Protein AF-0000000069084432 (afdb_homodimer)

Nearest PDB structures (foldseek):
  1hl2-assembly1_A  TM=8.615E-01  e=4.477E-06  Escherichia coli
  3lcf-assembly1_A  TM=8.445E-01  e=3.186E-06  Escherichia coli K-12
  3lcl-assembly1_A  TM=8.570E-01  e=5.307E-06  Escherichia coli K-12
  3lci-assembly1_A  TM=8.473E-01  e=3.777E-06  Escherichia coli K-12
  4xky-assembly1_B  TM=8.787E-01  e=7.046E-06  Bacteroides thetaiotaomicron VPI-5482

Organism: Magallana gigas (NCBI:txid29159)

Radius of gyration: 22.49 Å; Cα contacts (8 Å, |Δi|>4): 480; chains: 2; bounding box: 57×68×47 Å

InterPro domains:
  IPR002220 DapA-like [PF00701] (10-146)
  IPR002220 DapA-like [PTHR12128] (7-152)
  IPR013785 Aldolase-type TIM barrel [G3DSA:3.20.20.70] (1-151)

Foldseek 3Di:
DLVCLLVVCVVPVPQAADEAADPDLVVLLSNVVSDRHQYAYEDLLCQVVSVVSPHPYYDYLCCLWAVVLVVQLVVCVVVVNNVSNVVSSVLSVLVVVLLCVLQVVFVGSVLSSQVSNVVLPDHPDGDDPPGGHDDPVSVVVSVVSCVVSPVVPSCTPNVD/DLVCLLVVCVVPVPQAADEAADPDLVVLLSNVVSDRHQYAYEDLLQQVVSVVSPHPYYDYLCCLWAVVLVVQLVVCVVVVNNVSNVVSSVLSVLVVVLLCVLQVVFVGSVLSSQVSNVVLPDHPDGDDPPGGHDDPVSVVVSVVSCVVSPVVVSCTPNVD

pLDDT: mean 90.33, std 9.32, range [32.75, 97.19]

Solvent-accessible surface area (backbone atoms only — not comparable to full-atom values): 17302 Å² total; per-residue (Å²): 109,28,68,54,48,49,56,43,47,77,75,36,84,81,66,50,60,46,78,41,65,67,70,53,55,50,52,53,44,41,36,57,72,51,43,91,54,48,36,24,34,35,46,70,62,37,46,71,31,42,43,61,58,62,38,73,47,71,55,57,72,61,53,78,57,33,38,43,42,53,50,49,23,52,49,27,48,73,71,38,36,48,70,63,16,35,52,33,51,49,53,51,40,56,51,48,51,52,30,49,64,55,3,64,80,23,66,32,52,66,42,37,45,34,62,49,30,37,75,60,74,45,75,74,62,73,51,62,82,86,26,39,66,73,49,74,68,53,45,52,51,48,52,51,52,45,57,73,75,40,56,82,71,58,55,49,44,71,72,115,106,27,67,53,49,48,57,42,48,77,74,36,85,82,66,50,58,45,78,43,63,67,70,53,53,50,52,51,43,41,37,56,72,51,45,90,54,48,37,24,33,37,44,69,64,36,45,70,28,41,43,59,58,63,39,75,47,72,54,55,72,62,53,78,57,34,38,43,40,53,51,49,22,51,50,26,49,74,70,37,36,50,70,62,16,35,52,33,51,49,55,52,40,56,51,50,50,51,30,48,64,56,2,65,79,22,66,33,52,66,42,36,44,36,61,49,32,37,74,62,73,44,74,74,63,73,49,62,81,86,26,38,64,73,49,73,67,53,44,53,51,49,52,52,54,44,56,73,74,41,54,84,71,57,57,48,42,70,73,114

Secondary structure (DSSP, 8-state):
-HHHHHHHHHH-TT--EEEE--S-HHHHHHHHHT-S-EEEE--GGGHHHHHHTT--EE--SGGGT-HHHHHHHHHHHHTT-HHHHHHHHHHHHHHHHHHHHHHHHHTSHHHHHHHHHHHTT----PPPTTS-PPPHHHHHHHHHHHHHHTGGGS------/-HHHHHHHHHH-TT--EEEE--S-HHHHHHHHHT-S-EEEE--GGGHHHHHHTT--EE--SGGGT-HHHHHHHHHHHHTT-HHHHHHHHHHHHHHHHHHHHHHGGGTSHHHHHHHHHHHTT----PPPTTS-PPPHHHHHHHHHHHHHHTGGGS------

Sequence (320 aa):
MEDFLITAKKKIPNLIGLKFASKDLGDLIGCLFAGKFNILCGCDEQLMGNLVMGAHGAVGTLYNFMPQVFHRLLQHLSDGEMEKAREEQIRAQKVLRLMVKHGHSLGGNVAAVKPMMALVGLDLGPPRHPMRPMTVDELIDFHRDIDLVGFKNWDPANLLMEDFLITAKKKIPNLIGLKFASKDLGDLIGCLFAGKFNILCGCDEQLMGNLVMGAHGAVGTLYNFMPQVFHRLLQHLSDGEMEKAREEQIRAQKVLRLMVKHGHSLGGNVAAVKPMMALVGLDLGPPRHPMRPMTVDELIDFHRDIDLVGFKNWDPANLL

Structure (mmCIF, N/CA/C/O backbone):
data_AF-0000000069084432-model_v1
#
loop_
_entity.id
_entity.type
_entity.pdbx_description
1 polymer 'N-acetylneuraminate lyase'
#
loop_
_atom_site.group_PDB
_atom_site.id
_atom_site.type_symbol
_atom_site.label_atom_id
_atom_site.label_alt_id
_atom_site.label_comp_id
_atom_site.label_asym_id
_atom_site.label_entity_id
_atom_site.label_seq_id
_atom_site.pdbx_PDB_ins_code
_atom_site.Cartn_x
_atom_site.Cartn_y
_atom_site.Cartn_z
_atom_site.occupancy
_atom_site.B_iso_or_equiv
_atom_site.auth_seq_id
_atom_site.auth_comp_id
_atom_site.auth_asym_id
_atom_site.auth_atom_id
_atom_site.pdbx_PDB_model_num
ATOM 1 N N . MET A 1 1 ? 9.125 0.897 -12.406 1 81.56 1 MET A N 1
ATOM 2 C CA . MET A 1 1 ? 10.398 1.197 -11.758 1 81.56 1 MET A CA 1
ATOM 3 C C . MET A 1 1 ? 1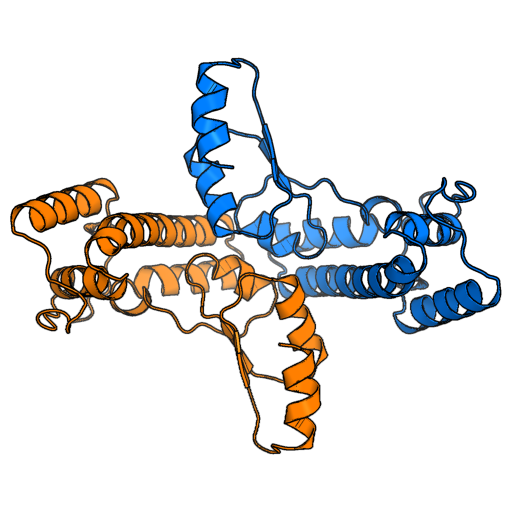1.32 -0.014 -11.789 1 81.56 1 MET A C 1
ATOM 5 O O . MET A 1 1 ? 12.531 0.128 -11.969 1 81.56 1 MET A O 1
ATOM 9 N N . GLU A 1 2 ? 10.719 -1.156 -11.852 1 83.69 2 GLU A N 1
ATOM 10 C CA . GLU A 1 2 ? 11.5 -2.383 -11.922 1 83.69 2 GLU A CA 1
ATOM 11 C C . GLU A 1 2 ? 12.305 -2.455 -13.219 1 83.69 2 GLU A C 1
ATOM 13 O O . GLU A 1 2 ? 13.516 -2.689 -13.195 1 83.69 2 GLU A O 1
ATOM 18 N N . ASP A 1 3 ? 11.602 -2.193 -14.281 1 84.5 3 ASP A N 1
ATOM 19 C CA . ASP A 1 3 ? 12.25 -2.258 -15.594 1 84.5 3 ASP A CA 1
ATOM 20 C C . ASP A 1 3 ? 13.414 -1.272 -15.68 1 84.5 3 ASP A C 1
ATOM 22 O O . ASP A 1 3 ? 14.461 -1.585 -16.25 1 84.5 3 ASP A O 1
ATOM 26 N N . PHE A 1 4 ? 13.227 -0.108 -15.141 1 85.56 4 PHE A N 1
ATOM 27 C CA . PHE A 1 4 ? 14.281 0.901 -15.117 1 85.56 4 PHE A CA 1
ATOM 28 C C . PHE A 1 4 ? 15.5 0.402 -14.352 1 85.56 4 PHE A C 1
ATOM 30 O O . PHE A 1 4 ? 16.625 0.503 -14.836 1 85.56 4 PHE A O 1
ATOM 37 N N . LEU A 1 5 ? 15.25 -0.198 -13.188 1 85.62 5 LEU A N 1
ATOM 38 C CA . LEU A 1 5 ? 16.344 -0.663 -12.352 1 85.62 5 LEU A CA 1
ATOM 39 C C . LEU A 1 5 ? 17.156 -1.752 -13.055 1 85.62 5 LEU A C 1
ATOM 41 O O . LEU A 1 5 ? 18.391 -1.718 -13.055 1 85.62 5 LEU A O 1
ATOM 45 N N . ILE A 1 6 ? 16.5 -2.592 -13.742 1 85.44 6 ILE A N 1
ATOM 46 C CA . ILE A 1 6 ? 17.141 -3.711 -14.422 1 85.44 6 ILE A CA 1
ATOM 47 C C . ILE A 1 6 ? 17.984 -3.193 -15.578 1 85.44 6 ILE A C 1
ATOM 49 O O . ILE A 1 6 ? 19.141 -3.59 -15.734 1 85.44 6 ILE A O 1
ATOM 53 N N . THR A 1 7 ? 17.422 -2.26 -16.281 1 88.75 7 THR A N 1
ATOM 54 C CA . THR A 1 7 ? 18.109 -1.741 -17.469 1 88.75 7 THR A CA 1
ATOM 55 C C . THR A 1 7 ? 19.234 -0.786 -17.062 1 88.75 7 THR A C 1
ATOM 57 O O . THR A 1 7 ? 20.344 -0.86 -17.594 1 88.75 7 THR A O 1
ATOM 60 N N . ALA A 1 8 ? 18.953 0.062 -16.109 1 87.75 8 ALA A N 1
ATOM 61 C CA . ALA A 1 8 ? 19.906 1.101 -15.695 1 87.75 8 ALA A CA 1
ATOM 62 C C . ALA A 1 8 ? 21.109 0.495 -15 1 87.75 8 ALA A C 1
ATOM 64 O O . ALA A 1 8 ? 22.234 0.997 -15.141 1 87.75 8 ALA A O 1
ATOM 65 N N . LYS A 1 9 ? 20.875 -0.574 -14.305 1 86.5 9 LYS A N 1
ATOM 66 C CA . LYS A 1 9 ? 21.984 -1.207 -13.57 1 86.5 9 LYS A CA 1
ATOM 67 C C . LYS A 1 9 ? 23.062 -1.686 -14.531 1 86.5 9 LYS A C 1
ATOM 69 O O . LYS A 1 9 ? 24.25 -1.689 -14.18 1 86.5 9 LYS A O 1
ATOM 74 N N . LYS A 1 10 ? 22.672 -2.08 -15.664 1 89.25 10 LYS A N 1
ATOM 75 C CA . LYS A 1 10 ? 23.625 -2.562 -16.672 1 89.25 10 LYS A CA 1
ATOM 76 C C . LYS A 1 10 ? 24.469 -1.417 -17.219 1 89.25 10 LYS A C 1
ATOM 78 O O . LYS A 1 10 ? 25.578 -1.631 -17.688 1 89.25 10 LYS A O 1
ATOM 83 N N . LYS A 1 11 ? 24.016 -0.222 -17.109 1 91.38 11 LYS A N 1
ATOM 84 C CA . LYS A 1 11 ? 24.641 0.93 -17.75 1 91.38 11 LYS A CA 1
ATOM 85 C C . LYS A 1 11 ? 25.25 1.866 -16.703 1 91.38 11 LYS A C 1
ATOM 87 O O . LYS A 1 11 ? 26.141 2.662 -17.016 1 91.38 11 LYS A O 1
ATOM 92 N N . ILE A 1 12 ? 24.75 1.884 -15.461 1 92.25 12 ILE A N 1
ATOM 93 C CA . ILE A 1 12 ? 25.203 2.77 -14.398 1 92.25 12 ILE A CA 1
ATOM 94 C C . ILE A 1 12 ? 25.75 1.941 -13.242 1 92.25 12 ILE A C 1
ATOM 96 O O . ILE A 1 12 ? 25.031 1.587 -12.312 1 92.25 12 ILE A O 1
ATOM 100 N N . PRO A 1 13 ? 26.969 1.706 -13.227 1 88.12 13 PRO A N 1
ATOM 101 C CA . PRO A 1 13 ? 27.562 0.773 -12.266 1 88.12 13 PRO A CA 1
ATOM 102 C C . PRO A 1 13 ? 27.391 1.226 -10.82 1 88.12 13 PRO A C 1
ATOM 104 O O . PRO A 1 13 ? 27.391 0.396 -9.906 1 88.12 13 PRO A O 1
ATOM 107 N N . ASN A 1 14 ? 27.188 2.52 -10.633 1 90.12 14 ASN A N 1
ATOM 108 C CA . ASN A 1 14 ? 27.094 2.996 -9.258 1 90.12 14 ASN A CA 1
ATOM 109 C C . ASN A 1 14 ? 25.656 3.264 -8.836 1 90.12 14 ASN A C 1
ATOM 111 O O . ASN A 1 14 ? 25.406 3.932 -7.836 1 90.12 14 ASN A O 1
ATOM 115 N N . LEU A 1 15 ? 24.781 2.771 -9.609 1 89.81 15 LEU A N 1
ATOM 116 C CA . LEU A 1 15 ? 23.375 2.867 -9.227 1 89.81 15 LEU A CA 1
ATOM 117 C C . LEU A 1 15 ? 23.094 2.002 -8.008 1 89.81 15 LEU A C 1
ATOM 119 O O . LEU A 1 15 ? 23.266 0.781 -8.047 1 89.81 15 LEU A O 1
ATOM 123 N N . ILE A 1 16 ? 22.625 2.578 -6.898 1 90.5 16 ILE A N 1
ATOM 124 C CA . ILE A 1 16 ? 22.531 1.805 -5.664 1 90.5 16 ILE A CA 1
ATOM 125 C C . ILE A 1 16 ? 21.109 1.86 -5.125 1 90.5 16 ILE A C 1
ATOM 127 O O . ILE A 1 16 ? 20.766 1.153 -4.176 1 90.5 16 ILE A O 1
ATOM 131 N N . GLY A 1 17 ? 20.281 2.846 -5.758 1 90.75 17 GLY A N 1
ATOM 132 C CA . GLY A 1 17 ? 18.938 2.924 -5.191 1 90.75 17 GLY A CA 1
ATOM 133 C C . GLY A 1 17 ? 18.031 3.877 -5.941 1 90.75 17 GLY A C 1
ATOM 134 O O . GLY A 1 17 ? 18.391 4.379 -7.008 1 90.75 17 GLY A O 1
ATOM 135 N N . LEU A 1 18 ? 16.812 3.93 -5.453 1 88.31 18 LEU A N 1
ATOM 136 C CA . LEU A 1 18 ? 15.844 4.82 -6.074 1 88.31 18 LEU A CA 1
ATOM 137 C C . LEU A 1 18 ? 14.859 5.355 -5.039 1 88.31 18 LEU A C 1
ATOM 139 O O . LEU A 1 18 ? 14.664 4.742 -3.984 1 88.31 18 LEU A O 1
ATOM 143 N N . LYS A 1 19 ? 14.438 6.523 -5.371 1 89.12 19 LYS A N 1
ATOM 144 C CA . LYS A 1 19 ? 13.25 7.031 -4.688 1 89.12 19 LYS A CA 1
ATOM 145 C C . LYS A 1 19 ? 11.977 6.516 -5.34 1 89.12 19 LYS A C 1
ATOM 147 O O . LYS A 1 19 ? 11.703 6.805 -6.508 1 89.12 19 LYS A O 1
ATOM 152 N N . PHE A 1 20 ? 11.312 5.742 -4.547 1 91 20 PHE A N 1
ATOM 153 C CA . PHE A 1 20 ? 10.062 5.156 -5.023 1 91 20 PHE A CA 1
ATOM 154 C C . PHE A 1 20 ? 8.875 6.008 -4.602 1 91 20 PHE A C 1
ATOM 156 O O . PHE A 1 20 ? 8.398 5.895 -3.469 1 91 20 PHE A O 1
ATOM 163 N N . ALA A 1 21 ? 8.312 6.758 -5.465 1 86.94 21 ALA A N 1
ATOM 164 C CA . ALA A 1 21 ? 7.277 7.719 -5.102 1 86.94 21 ALA A CA 1
ATOM 165 C C . ALA A 1 21 ? 5.91 7.273 -5.613 1 86.94 21 ALA A C 1
ATOM 167 O O . ALA A 1 21 ? 4.949 8.047 -5.598 1 86.94 21 ALA A O 1
ATOM 168 N N . SER A 1 22 ? 5.887 6.051 -6.109 1 89.31 22 SER A N 1
ATOM 169 C CA . SER A 1 22 ? 4.613 5.492 -6.551 1 89.31 22 SER A CA 1
ATOM 170 C C . SER A 1 22 ? 3.854 4.859 -5.391 1 89.31 22 SER A C 1
ATOM 172 O O . SER A 1 22 ? 4.453 4.469 -4.391 1 89.31 22 SER A O 1
ATOM 174 N N . LYS A 1 23 ? 2.582 4.73 -5.582 1 91.19 23 LYS A N 1
ATOM 175 C CA . LYS A 1 23 ? 1.743 4.086 -4.578 1 91.19 23 LYS A CA 1
ATOM 176 C C . LYS A 1 23 ? 1.561 2.602 -4.883 1 91.19 23 LYS A C 1
ATOM 178 O O . LYS A 1 23 ? 0.899 1.884 -4.129 1 91.19 23 LYS A O 1
ATOM 183 N N . ASP A 1 24 ? 2.121 2.186 -5.918 1 92.38 24 ASP A N 1
ATOM 184 C CA . ASP A 1 24 ? 1.957 0.806 -6.367 1 92.38 24 ASP A CA 1
ATOM 185 C C . ASP A 1 24 ? 2.891 -0.134 -5.609 1 92.38 24 ASP A C 1
ATOM 187 O O . ASP A 1 24 ? 4.055 -0.295 -5.98 1 92.38 24 ASP A O 1
ATOM 191 N N . LEU A 1 25 ? 2.354 -0.876 -4.66 1 94.75 25 LEU A N 1
ATOM 192 C CA . LEU A 1 25 ? 3.168 -1.738 -3.811 1 94.75 25 LEU A CA 1
ATOM 193 C C . LEU A 1 25 ? 3.613 -2.984 -4.566 1 94.75 25 LEU A C 1
ATOM 195 O O . LEU A 1 25 ? 4.633 -3.588 -4.23 1 94.75 25 LEU A O 1
ATOM 199 N N . GLY A 1 26 ? 2.818 -3.398 -5.531 1 91.88 26 GLY A N 1
ATOM 200 C CA . GLY A 1 26 ? 3.293 -4.469 -6.395 1 91.88 26 GLY A CA 1
ATOM 201 C C . GLY A 1 26 ? 4.578 -4.121 -7.121 1 91.88 26 GLY A C 1
ATOM 202 O O . GLY A 1 26 ? 5.48 -4.957 -7.227 1 91.88 26 GLY A O 1
ATOM 203 N N . ASP A 1 27 ? 4.598 -2.961 -7.605 1 91.5 27 ASP A N 1
ATOM 204 C CA . ASP A 1 27 ? 5.805 -2.477 -8.273 1 91.5 27 ASP A CA 1
ATOM 205 C C . ASP A 1 27 ? 6.965 -2.35 -7.285 1 91.5 27 ASP A C 1
ATOM 207 O O . ASP A 1 27 ? 8.117 -2.568 -7.648 1 91.5 27 ASP A O 1
ATOM 211 N N . LEU A 1 28 ? 6.68 -1.985 -6.082 1 93.12 28 LEU A N 1
ATOM 212 C CA . LEU A 1 28 ? 7.715 -1.901 -5.055 1 93.12 28 LEU A CA 1
ATOM 213 C C . LEU A 1 28 ? 8.383 -3.256 -4.848 1 93.12 28 LEU A C 1
ATOM 215 O O . LEU A 1 28 ? 9.609 -3.352 -4.836 1 93.12 28 LEU A O 1
ATOM 219 N N . ILE A 1 29 ? 7.594 -4.273 -4.695 1 91.75 29 ILE A N 1
ATOM 220 C CA . ILE A 1 29 ? 8.133 -5.617 -4.523 1 91.75 29 ILE A CA 1
ATOM 221 C C . ILE A 1 29 ? 8.914 -6.023 -5.77 1 91.75 29 ILE A C 1
ATOM 223 O O . ILE A 1 29 ? 9.938 -6.703 -5.672 1 91.75 29 ILE A O 1
ATOM 227 N N . GLY A 1 30 ? 8.367 -5.598 -6.926 1 90 30 GLY A N 1
ATOM 228 C CA . GLY A 1 30 ? 9.102 -5.844 -8.164 1 90 30 GLY A CA 1
ATOM 229 C C . GLY A 1 30 ? 10.508 -5.27 -8.148 1 90 30 GLY A C 1
ATOM 230 O O . GLY A 1 30 ? 11.43 -5.879 -8.688 1 90 30 GLY A O 1
ATOM 231 N N . CYS A 1 31 ? 10.641 -4.164 -7.543 1 90.62 31 CYS A N 1
ATOM 232 C CA . CYS A 1 31 ? 11.953 -3.535 -7.441 1 90.62 31 CYS A CA 1
ATOM 233 C C . CYS A 1 31 ? 12.906 -4.391 -6.613 1 90.62 31 CYS A C 1
ATOM 235 O O . CYS A 1 31 ? 14.117 -4.391 -6.852 1 90.62 31 CYS A O 1
ATOM 237 N N . LEU A 1 32 ? 12.367 -5.094 -5.691 1 87 32 LEU A N 1
ATOM 238 C CA . LEU A 1 32 ? 13.188 -5.98 -4.867 1 87 32 LEU A CA 1
ATOM 239 C C . LEU A 1 32 ? 13.734 -7.137 -5.695 1 87 32 LEU A C 1
ATOM 241 O O . LEU A 1 32 ? 14.797 -7.68 -5.383 1 87 32 LEU A O 1
ATOM 245 N N . PHE A 1 33 ? 13.008 -7.461 -6.711 1 84.06 33 PHE A N 1
ATOM 246 C CA . PHE A 1 33 ? 13.43 -8.547 -7.59 1 84.06 33 PHE A CA 1
ATOM 247 C C . PHE A 1 33 ? 14.531 -8.094 -8.531 1 84.06 33 PHE A C 1
ATOM 249 O O . PHE A 1 33 ? 15.266 -8.914 -9.086 1 84.06 33 PHE A O 1
ATOM 256 N N . ALA A 1 34 ? 14.617 -6.844 -8.758 1 85.44 34 ALA A N 1
ATOM 257 C CA . ALA A 1 34 ? 15.539 -6.289 -9.742 1 85.44 34 ALA A CA 1
ATOM 258 C C . ALA A 1 34 ? 16.984 -6.348 -9.234 1 85.44 34 ALA A C 1
ATOM 260 O O . ALA A 1 34 ? 17.922 -6.234 -10.016 1 85.44 34 ALA A O 1
ATOM 261 N N . GLY A 1 35 ? 17.125 -6.484 -7.945 1 82.62 35 GLY A N 1
ATOM 262 C CA . GLY A 1 35 ? 18.453 -6.559 -7.367 1 82.62 35 GLY A CA 1
ATOM 263 C C . GLY A 1 35 ? 18.547 -5.926 -5.992 1 82.62 35 GLY A C 1
ATOM 264 O O . GLY A 1 35 ? 17.531 -5.742 -5.32 1 82.62 35 GLY A O 1
ATOM 265 N N . LYS A 1 36 ? 19.828 -5.711 -5.609 1 86.56 36 LYS A N 1
ATOM 266 C CA . LYS A 1 36 ? 20.062 -5.09 -4.309 1 86.56 36 LYS A CA 1
ATOM 267 C C . LYS A 1 36 ? 20.094 -3.566 -4.426 1 86.56 36 LYS A C 1
ATOM 269 O O . LYS A 1 36 ? 21.141 -2.979 -4.695 1 86.56 36 LYS A O 1
ATOM 274 N N . PHE A 1 37 ? 18.969 -3 -4.398 1 92.12 37 PHE A N 1
ATOM 275 C CA . PHE A 1 37 ? 18.828 -1.55 -4.461 1 92.12 37 PHE A CA 1
ATOM 276 C C . PHE A 1 37 ? 18.281 -1.001 -3.148 1 92.12 37 PHE A C 1
ATOM 278 O O . PHE A 1 37 ? 17.5 -1.672 -2.467 1 92.12 37 PHE A O 1
ATOM 285 N N . ASN A 1 38 ? 18.766 0.146 -2.807 1 93.69 38 ASN A N 1
ATOM 286 C CA . ASN A 1 38 ? 18.156 0.887 -1.703 1 93.69 38 ASN A CA 1
ATOM 287 C C . ASN A 1 38 ? 16.875 1.594 -2.135 1 93.69 38 ASN A C 1
ATOM 289 O O . ASN A 1 38 ? 16.922 2.561 -2.896 1 93.69 38 ASN A O 1
ATOM 293 N N . ILE A 1 39 ? 15.812 1.123 -1.639 1 94.12 39 ILE A N 1
ATOM 294 C CA . ILE A 1 39 ? 14.516 1.655 -2.049 1 94.12 39 ILE A CA 1
ATOM 295 C C . ILE A 1 39 ? 13.977 2.582 -0.962 1 94.12 39 ILE A C 1
ATOM 297 O O . ILE A 1 39 ? 13.609 2.127 0.124 1 94.12 39 ILE A O 1
ATOM 301 N N . LEU A 1 40 ? 13.914 3.828 -1.248 1 95 40 LEU A N 1
ATOM 302 C CA . LEU A 1 40 ? 13.344 4.832 -0.356 1 95 40 LEU A CA 1
ATOM 303 C C . LEU A 1 40 ? 11.977 5.289 -0.854 1 95 40 LEU A C 1
ATOM 305 O O . LEU A 1 40 ? 11.852 5.773 -1.98 1 95 40 LEU A O 1
ATOM 309 N N . CYS A 1 41 ? 11.031 5.133 -0.017 1 94.25 41 CYS A N 1
ATOM 310 C CA . CYS A 1 41 ? 9.68 5.484 -0.437 1 94.25 41 CYS A CA 1
ATOM 311 C C . CYS A 1 41 ? 9.406 6.965 -0.206 1 94.25 41 CYS A C 1
ATOM 313 O O . CYS A 1 41 ? 9.867 7.543 0.779 1 94.25 41 CYS A O 1
ATOM 315 N N . GLY A 1 42 ? 8.562 7.535 -1.104 1 93.06 42 GLY A N 1
ATOM 316 C CA . GLY A 1 42 ? 8.312 8.969 -1.036 1 93.06 42 GLY A CA 1
ATOM 317 C C . GLY A 1 42 ? 6.891 9.312 -0.649 1 93.06 42 GLY A C 1
ATOM 318 O O . GLY A 1 42 ? 6.566 10.477 -0.421 1 93.06 42 GLY A O 1
ATOM 319 N N . CYS A 1 43 ? 6.051 8.391 -0.506 1 92.62 43 CYS A N 1
ATOM 320 C CA . CYS A 1 43 ? 4.648 8.641 -0.183 1 92.62 43 CYS A CA 1
ATOM 321 C C . CYS A 1 43 ? 4.406 8.516 1.316 1 92.62 43 CYS A C 1
ATOM 323 O O . CYS A 1 43 ? 4.234 7.406 1.831 1 92.62 43 CYS A O 1
ATOM 325 N N . ASP A 1 44 ? 4.246 9.656 1.936 1 93.44 44 ASP A N 1
ATOM 326 C CA . ASP A 1 44 ? 4.055 9.672 3.383 1 93.44 44 ASP A CA 1
ATOM 327 C C . ASP A 1 44 ? 2.758 8.961 3.771 1 93.44 44 ASP A C 1
ATOM 329 O O . ASP A 1 44 ? 2.662 8.383 4.855 1 93.44 44 ASP A O 1
ATOM 333 N N . GLU A 1 45 ? 1.842 9.008 2.854 1 93.06 45 GLU A N 1
ATOM 334 C CA . GLU A 1 45 ? 0.495 8.531 3.148 1 93.06 45 GLU A CA 1
ATOM 335 C C . GLU A 1 45 ? 0.471 7.012 3.297 1 93.06 45 GLU A C 1
ATOM 337 O O . GLU A 1 45 ? -0.512 6.445 3.779 1 93.06 45 GLU A O 1
ATOM 342 N N . GLN A 1 46 ? 1.564 6.371 2.936 1 95.94 46 GLN A N 1
ATOM 343 C CA . GLN A 1 46 ? 1.566 4.914 3.023 1 95.94 46 GLN A CA 1
ATOM 344 C C . GLN A 1 46 ? 2.926 4.395 3.482 1 95.94 46 GLN A C 1
ATOM 346 O O . GLN A 1 46 ? 3.377 3.34 3.033 1 95.94 46 GLN A O 1
ATOM 351 N N . LEU A 1 47 ? 3.555 5.113 4.328 1 96.62 47 LEU A N 1
ATOM 352 C CA . LEU A 1 47 ? 4.875 4.727 4.816 1 96.62 47 LEU A CA 1
ATOM 353 C C . LEU A 1 47 ? 4.844 3.324 5.418 1 96.62 47 LEU A C 1
ATOM 355 O O . LEU A 1 47 ? 5.688 2.486 5.094 1 96.62 47 LEU A O 1
ATOM 359 N N . MET A 1 48 ? 3.895 3.094 6.293 1 96.12 48 MET A N 1
ATOM 360 C CA . MET A 1 48 ? 3.789 1.804 6.969 1 96.12 48 MET A CA 1
ATOM 361 C C . MET A 1 48 ? 3.678 0.667 5.957 1 96.12 48 MET A C 1
ATOM 363 O O . MET A 1 48 ? 4.387 -0.335 6.062 1 96.12 48 MET A O 1
ATOM 367 N N . GLY A 1 49 ? 2.795 0.823 4.98 1 96.5 49 GLY A N 1
ATOM 368 C CA . GLY A 1 49 ? 2.637 -0.165 3.926 1 96.5 49 GLY A CA 1
ATOM 369 C C . GLY A 1 49 ? 3.904 -0.388 3.121 1 96.5 49 GLY A C 1
ATOM 370 O O . GLY A 1 49 ? 4.27 -1.529 2.834 1 96.5 49 GLY A O 1
ATOM 371 N N . ASN A 1 50 ? 4.574 0.671 2.785 1 96.56 50 ASN A N 1
ATOM 372 C CA . ASN A 1 50 ? 5.824 0.579 2.033 1 96.56 50 ASN A CA 1
ATOM 373 C C . ASN A 1 50 ? 6.879 -0.213 2.797 1 96.56 50 ASN A C 1
ATOM 375 O O . ASN A 1 50 ? 7.566 -1.057 2.219 1 96.56 50 ASN A O 1
ATOM 379 N N . LEU A 1 51 ? 6.992 0.058 4.02 1 96 51 LEU A N 1
ATOM 380 C CA . LEU A 1 51 ? 8.047 -0.547 4.824 1 96 51 LEU A CA 1
ATOM 381 C C . LEU A 1 51 ? 7.82 -2.047 4.98 1 96 51 LEU A C 1
ATOM 383 O O . LEU A 1 51 ? 8.75 -2.842 4.812 1 96 51 LEU A O 1
ATOM 387 N N . VAL A 1 52 ? 6.594 -2.436 5.262 1 95.88 52 VAL A N 1
ATOM 388 C CA . VAL A 1 52 ? 6.344 -3.857 5.477 1 95.88 52 VAL A CA 1
ATOM 389 C C . VAL A 1 52 ? 6.512 -4.617 4.16 1 95.88 52 VAL A C 1
ATOM 391 O O . VAL A 1 52 ? 6.816 -5.812 4.164 1 95.88 52 VAL A O 1
ATOM 394 N N . MET A 1 53 ? 6.324 -3.889 3.102 1 95.81 53 MET A N 1
ATOM 395 C CA . MET A 1 53 ? 6.453 -4.508 1.784 1 95.81 53 MET A CA 1
ATOM 396 C C . MET A 1 53 ? 7.906 -4.523 1.329 1 95.81 53 MET A C 1
ATOM 398 O O . MET A 1 53 ? 8.227 -5.066 0.27 1 95.81 53 MET A O 1
ATOM 402 N N . GLY A 1 54 ? 8.805 -3.852 2.092 1 93.94 54 GLY A N 1
ATOM 403 C CA . GLY A 1 54 ? 10.219 -4.098 1.835 1 93.94 54 GLY A CA 1
ATOM 404 C C . GLY A 1 54 ? 11.008 -2.83 1.569 1 93.94 54 GLY A C 1
ATOM 405 O O . GLY A 1 54 ? 12.203 -2.887 1.293 1 93.94 54 GLY A O 1
ATOM 406 N N . ALA A 1 55 ? 10.367 -1.702 1.573 1 95.25 55 ALA A N 1
ATOM 407 C CA . ALA A 1 55 ? 11.125 -0.459 1.447 1 95.25 55 ALA A CA 1
ATOM 408 C C . ALA A 1 55 ? 12.156 -0.327 2.564 1 95.25 55 ALA A C 1
ATOM 410 O O . ALA A 1 55 ? 11.922 -0.778 3.689 1 95.25 55 ALA A O 1
ATOM 411 N N . HIS A 1 56 ? 13.266 0.348 2.246 1 94.69 56 HIS A N 1
ATOM 412 C CA . HIS A 1 56 ? 14.375 0.412 3.189 1 94.69 56 HIS A CA 1
ATOM 413 C C . HIS A 1 56 ? 14.32 1.688 4.023 1 94.69 56 HIS A C 1
ATOM 415 O O . HIS A 1 56 ? 15 1.796 5.047 1 94.69 56 HIS A O 1
ATOM 421 N N . GLY A 1 57 ? 13.578 2.617 3.574 1 93.62 57 GLY A N 1
ATOM 422 C CA . GLY A 1 57 ? 13.422 3.91 4.223 1 93.62 57 GLY A CA 1
ATOM 423 C C . GLY A 1 57 ? 12.453 4.824 3.504 1 93.62 57 GLY A C 1
ATOM 424 O O . GLY A 1 57 ? 11.609 4.363 2.729 1 93.62 57 GLY A O 1
ATOM 425 N N . ALA A 1 58 ? 12.57 6.121 3.941 1 94.75 58 ALA A N 1
ATOM 426 C CA . ALA A 1 58 ? 11.594 7.047 3.371 1 94.75 58 ALA A CA 1
ATOM 427 C C . ALA A 1 58 ? 12.188 8.445 3.213 1 94.75 58 ALA A C 1
ATOM 429 O O . ALA A 1 58 ? 13.102 8.82 3.947 1 94.75 58 ALA A O 1
ATOM 430 N N . VAL A 1 59 ? 11.766 9.055 2.184 1 93 59 VAL A N 1
ATOM 431 C CA . VAL A 1 59 ? 12.016 10.469 1.936 1 93 59 VAL A CA 1
ATOM 432 C C . VAL A 1 59 ? 10.688 11.195 1.734 1 93 59 VAL A C 1
ATOM 434 O O . VAL A 1 59 ? 10.062 11.086 0.676 1 93 59 VAL A O 1
ATOM 437 N N . GLY A 1 60 ? 10.312 11.93 2.76 1 91.88 60 GLY A N 1
ATOM 438 C CA . GLY A 1 60 ? 8.984 12.516 2.693 1 91.88 60 GLY A CA 1
ATOM 439 C C . GLY A 1 60 ? 8.945 13.969 3.143 1 91.88 60 GLY A C 1
ATOM 440 O O . GLY A 1 60 ? 9.977 14.523 3.531 1 91.88 60 GLY A O 1
ATOM 441 N N . THR A 1 61 ? 7.793 14.492 3.043 1 92.12 61 THR A N 1
ATOM 442 C CA . THR A 1 61 ? 7.57 15.906 3.355 1 92.12 61 THR A CA 1
ATOM 443 C C . THR A 1 61 ? 7.223 16.078 4.828 1 92.12 61 THR A C 1
ATOM 445 O O . THR A 1 61 ? 7.773 16.953 5.504 1 92.12 61 THR A O 1
ATOM 448 N N . LEU A 1 62 ? 6.457 15.266 5.422 1 93.62 62 LEU A N 1
ATOM 449 C CA . LEU A 1 62 ? 5.887 15.445 6.754 1 93.62 62 LEU A CA 1
ATOM 450 C C . LEU A 1 62 ? 6.953 15.273 7.832 1 93.62 62 LEU A C 1
ATOM 452 O O . LEU A 1 62 ? 6.762 15.68 8.977 1 93.62 62 LEU A O 1
ATOM 456 N N . TYR A 1 63 ? 8.023 14.695 7.441 1 92.94 63 TYR A N 1
ATOM 457 C CA . TYR A 1 63 ? 9.094 14.445 8.398 1 92.94 63 TYR A CA 1
ATOM 458 C C . TYR A 1 63 ? 9.688 15.758 8.906 1 92.94 63 TYR A C 1
ATOM 460 O O . TYR A 1 63 ? 10.312 15.789 9.969 1 92.94 63 TYR A O 1
ATOM 468 N N . ASN A 1 64 ? 9.469 16.797 8.156 1 90.81 64 ASN A N 1
ATOM 469 C CA . ASN A 1 64 ? 10.055 18.094 8.477 1 90.81 64 ASN A CA 1
ATOM 470 C C . ASN A 1 64 ? 9.383 18.734 9.688 1 90.81 64 ASN A C 1
ATOM 472 O O . ASN A 1 64 ? 10.008 19.516 10.406 1 90.81 64 ASN A O 1
ATOM 476 N N . PHE A 1 65 ? 8.164 18.422 9.945 1 90.62 65 PHE A N 1
ATOM 477 C CA . PHE A 1 65 ? 7.496 19.125 11.031 1 90.62 65 PHE A CA 1
ATOM 478 C C . PHE A 1 65 ? 6.84 18.141 11.992 1 90.62 65 PHE A C 1
ATOM 480 O O . PHE A 1 65 ? 6.316 18.531 13.031 1 90.62 65 PHE A O 1
ATOM 487 N N . MET A 1 66 ? 6.918 16.875 11.703 1 92 66 MET A N 1
ATOM 488 C CA . MET A 1 66 ? 6.395 15.891 12.641 1 92 66 MET A CA 1
ATOM 489 C C . MET A 1 66 ? 7.262 14.641 12.648 1 92 66 MET A C 1
ATOM 491 O O . MET A 1 66 ? 6.75 13.523 12.531 1 92 66 MET A O 1
ATOM 495 N N . PRO A 1 67 ? 8.547 14.805 12.812 1 92.88 67 PRO A N 1
ATOM 496 C CA . PRO A 1 67 ? 9.461 13.672 12.781 1 92.88 67 PRO A CA 1
ATOM 497 C C . PRO A 1 67 ? 9.188 12.656 13.898 1 92.88 67 PRO A C 1
ATOM 499 O O . PRO A 1 67 ? 9.414 11.461 13.719 1 92.88 67 PRO A O 1
ATOM 502 N N . GLN A 1 68 ? 8.719 13.117 14.992 1 94 68 GLN A N 1
ATOM 503 C CA . GLN A 1 68 ? 8.5 12.227 16.125 1 94 68 GLN A CA 1
ATOM 504 C C . GLN A 1 68 ? 7.398 11.211 15.836 1 94 68 GLN A C 1
ATOM 506 O O . GLN A 1 68 ? 7.473 10.062 16.281 1 94 68 GLN A O 1
ATOM 511 N N . VAL A 1 69 ? 6.387 11.641 15.156 1 95.19 69 VAL A N 1
ATOM 512 C CA . VAL A 1 69 ? 5.301 10.75 14.766 1 95.19 69 VAL A CA 1
ATOM 513 C C . VAL A 1 69 ? 5.848 9.602 13.922 1 95.19 69 VAL A C 1
ATOM 515 O O . VAL A 1 69 ? 5.523 8.438 14.164 1 95.19 69 VAL A O 1
ATOM 518 N N . PHE A 1 70 ? 6.715 9.906 13.039 1 96 70 PHE A N 1
ATOM 519 C CA . PHE A 1 70 ? 7.262 8.898 12.141 1 96 70 PHE A CA 1
ATOM 520 C C . PHE A 1 70 ? 8.312 8.055 12.852 1 96 70 PHE A C 1
ATOM 522 O O . PHE A 1 70 ? 8.453 6.863 12.57 1 96 70 PHE A O 1
ATOM 529 N N . HIS A 1 71 ? 9.07 8.688 13.742 1 95.69 71 HIS A N 1
ATOM 530 C CA . HIS A 1 71 ? 10 7.906 14.547 1 95.69 71 HIS A CA 1
ATOM 531 C C . HIS A 1 71 ? 9.266 6.859 15.375 1 95.69 71 HIS A C 1
ATOM 533 O O . HIS A 1 71 ? 9.68 5.699 15.422 1 95.69 71 HIS A O 1
ATOM 539 N N . ARG A 1 72 ? 8.203 7.297 16.016 1 96 72 ARG A N 1
ATOM 540 C CA . ARG A 1 72 ? 7.395 6.355 16.781 1 96 72 ARG A CA 1
ATOM 541 C C . ARG A 1 72 ? 6.824 5.262 15.891 1 96 72 ARG A C 1
ATOM 543 O O . ARG A 1 72 ? 6.789 4.09 16.281 1 96 72 ARG A O 1
ATOM 550 N N . LEU A 1 73 ? 6.348 5.648 14.711 1 96 73 LEU A N 1
ATOM 551 C CA . LEU A 1 73 ? 5.84 4.676 13.75 1 96 73 LEU A CA 1
ATOM 552 C C . LEU A 1 73 ? 6.883 3.604 13.461 1 96 73 LEU A C 1
ATOM 554 O O . LEU A 1 73 ? 6.594 2.408 13.539 1 96 73 LEU A O 1
ATOM 558 N N . LEU A 1 74 ? 8.102 4.016 13.188 1 95.88 74 LEU A N 1
ATOM 559 C CA . LEU A 1 74 ? 9.188 3.096 12.867 1 95.88 74 LEU A CA 1
ATOM 560 C C . LEU A 1 74 ? 9.508 2.193 14.055 1 95.88 74 LEU A C 1
ATOM 562 O O . LEU A 1 74 ? 9.727 0.993 13.883 1 95.88 74 LEU A O 1
ATOM 566 N N . GLN A 1 75 ? 9.539 2.826 15.203 1 96.06 75 GLN A N 1
ATOM 567 C CA . GLN A 1 75 ? 9.828 2.062 16.406 1 96.06 75 GLN A CA 1
ATOM 568 C C . GLN A 1 75 ? 8.758 1.007 16.672 1 96.06 75 GLN A C 1
ATOM 570 O O . GLN A 1 75 ? 9.078 -0.157 16.922 1 96.06 75 GLN A O 1
ATOM 575 N N . HIS A 1 76 ? 7.5 1.415 16.625 1 95.81 76 HIS A N 1
ATOM 576 C CA . HIS A 1 76 ? 6.398 0.483 16.844 1 95.81 76 HIS A CA 1
ATOM 577 C C . HIS A 1 76 ? 6.426 -0.648 15.82 1 95.81 76 HIS A C 1
ATOM 579 O O . HIS A 1 76 ? 6.172 -1.806 16.172 1 95.81 76 HIS A O 1
ATOM 585 N N . LEU A 1 77 ? 6.676 -0.305 14.594 1 93.75 77 LEU A N 1
ATOM 586 C CA . LEU A 1 77 ? 6.766 -1.314 13.547 1 93.75 77 LEU A CA 1
ATOM 587 C C . LEU A 1 77 ? 7.879 -2.311 13.844 1 93.75 77 LEU A C 1
ATOM 589 O O . LEU A 1 77 ? 7.688 -3.523 13.719 1 93.75 77 LEU A O 1
ATOM 593 N N . SER A 1 78 ? 9.008 -1.834 14.219 1 92.56 78 SER A N 1
ATOM 594 C CA . SER A 1 78 ? 10.156 -2.678 14.555 1 92.56 78 SER A CA 1
ATOM 595 C C . SER A 1 78 ? 9.836 -3.594 15.727 1 92.56 78 SER A C 1
ATOM 597 O O . SER A 1 78 ? 10.312 -4.73 15.781 1 92.56 78 SER A O 1
ATOM 599 N N . ASP A 1 79 ? 9.094 -3.096 16.609 1 93.62 79 ASP A N 1
ATOM 600 C CA . ASP A 1 79 ? 8.734 -3.842 17.812 1 93.62 79 ASP A CA 1
ATOM 601 C C . ASP A 1 79 ? 7.566 -4.789 17.547 1 93.62 79 ASP A C 1
ATOM 603 O O . ASP A 1 79 ? 7.125 -5.508 18.453 1 93.62 79 ASP A O 1
ATOM 607 N N . GLY A 1 80 ? 7.008 -4.742 16.375 1 90.06 80 GLY A N 1
ATOM 608 C CA . GLY A 1 80 ? 5.891 -5.602 16.016 1 90.06 80 GLY A CA 1
ATOM 609 C C . GLY A 1 80 ? 4.559 -5.098 16.531 1 90.06 80 GLY A C 1
ATOM 610 O O . GLY A 1 80 ? 3.576 -5.844 16.578 1 90.06 80 GLY A O 1
ATOM 611 N N . GLU A 1 81 ? 4.516 -3.857 16.984 1 93.62 81 GLU A N 1
ATOM 612 C CA . GLU A 1 81 ? 3.295 -3.232 17.484 1 93.62 81 GLU A CA 1
ATOM 613 C C . GLU A 1 81 ? 2.508 -2.572 16.344 1 93.62 81 GLU A C 1
ATOM 615 O O . GLU A 1 81 ? 2.439 -1.345 16.266 1 93.62 81 GLU A O 1
ATOM 620 N N . MET A 1 82 ? 1.802 -3.293 15.648 1 92.25 82 MET A N 1
ATOM 621 C CA . MET A 1 82 ? 1.189 -2.873 14.391 1 92.25 82 MET A CA 1
ATOM 622 C C . MET A 1 82 ? 0.083 -1.854 14.641 1 92.25 82 MET A C 1
ATOM 624 O O . MET A 1 82 ? -0.048 -0.879 13.898 1 92.25 82 MET A O 1
ATOM 628 N N . GLU A 1 83 ? -0.734 -2.109 15.594 1 93.06 83 GLU A N 1
ATOM 629 C CA . GLU A 1 83 ? -1.837 -1.197 15.883 1 93.06 83 GLU A CA 1
ATOM 630 C C . GLU A 1 83 ? -1.322 0.185 16.281 1 93.06 83 GLU A C 1
ATOM 632 O O . GLU A 1 83 ? -1.85 1.202 15.82 1 93.06 83 GLU A O 1
ATOM 637 N N . LYS A 1 84 ? -0.308 0.206 17.094 1 95.75 84 LYS A N 1
ATOM 638 C CA . LYS A 1 84 ? 0.288 1.478 17.5 1 95.75 84 LYS A CA 1
ATOM 639 C C . LYS A 1 84 ? 0.939 2.178 16.312 1 95.75 84 LYS A C 1
ATOM 641 O O . LYS A 1 84 ? 0.841 3.4 16.172 1 95.75 84 LYS A O 1
ATOM 646 N N . ALA A 1 85 ? 1.652 1.405 15.492 1 95.88 85 ALA A N 1
ATOM 647 C CA . ALA A 1 85 ? 2.24 1.967 14.281 1 95.88 85 ALA A CA 1
ATOM 648 C C . ALA A 1 85 ? 1.168 2.582 13.383 1 95.88 85 ALA A C 1
ATOM 650 O O . ALA A 1 85 ? 1.353 3.676 12.844 1 95.88 85 ALA A O 1
ATOM 651 N N . ARG A 1 86 ? 0.076 1.915 13.273 1 95.25 86 ARG A N 1
ATOM 652 C CA . ARG A 1 86 ? -1.021 2.395 12.438 1 95.25 86 ARG A CA 1
ATOM 653 C C . ARG A 1 86 ? -1.604 3.689 12.992 1 95.25 86 ARG A C 1
ATOM 655 O O . ARG A 1 86 ? -1.995 4.578 12.234 1 95.25 86 ARG A O 1
ATOM 662 N N . GLU A 1 87 ? -1.724 3.768 14.281 1 95.19 87 GLU A N 1
ATOM 663 C CA . GLU A 1 87 ? -2.203 5.004 14.891 1 95.19 87 GLU A CA 1
ATOM 664 C C . GLU A 1 87 ? -1.34 6.195 14.477 1 95.19 87 GLU A C 1
ATOM 666 O O . GLU A 1 87 ? -1.857 7.277 14.203 1 95.19 87 GLU A O 1
ATOM 671 N N . GLU A 1 88 ? -0.03 5.977 14.477 1 96.31 88 GLU A N 1
ATOM 672 C CA . GLU A 1 88 ? 0.875 7.035 14.031 1 96.31 88 GLU A CA 1
ATOM 673 C C . GLU A 1 88 ? 0.675 7.344 12.547 1 96.31 88 GLU A C 1
ATOM 675 O O . GLU A 1 88 ? 0.688 8.508 12.148 1 96.31 88 GLU A O 1
ATOM 680 N N . GLN A 1 89 ? 0.512 6.32 11.742 1 97.06 89 GLN A N 1
ATOM 681 C CA . GLN A 1 89 ? 0.23 6.508 10.32 1 97.06 89 GLN A CA 1
ATOM 682 C C . GLN A 1 89 ? -1.05 7.312 10.117 1 97.06 89 GLN A C 1
ATOM 684 O O . GLN A 1 89 ? -1.122 8.156 9.219 1 97.06 89 GLN A O 1
ATOM 689 N N . ILE A 1 90 ? -2.025 7.035 10.922 1 95.81 90 ILE A N 1
ATOM 690 C CA . ILE A 1 90 ? -3.307 7.734 10.852 1 95.81 90 ILE A CA 1
ATOM 691 C C . ILE A 1 90 ? -3.109 9.211 11.195 1 95.81 90 ILE A C 1
ATOM 693 O O . ILE A 1 90 ? -3.693 10.086 10.547 1 95.81 90 ILE A O 1
ATOM 697 N N . ARG A 1 91 ? -2.309 9.5 12.195 1 94.75 91 ARG A N 1
ATOM 698 C CA . ARG A 1 91 ? -1.977 10.883 12.516 1 94.75 91 ARG A CA 1
ATOM 699 C C . ARG A 1 91 ? -1.367 11.594 11.312 1 94.75 91 ARG A C 1
ATOM 701 O O . ARG A 1 91 ? -1.74 12.727 10.992 1 94.75 91 ARG A O 1
ATOM 708 N N . ALA A 1 92 ? -0.441 10.914 10.656 1 94.94 92 ALA A N 1
ATOM 709 C CA . ALA A 1 92 ? 0.188 11.461 9.461 1 94.94 92 ALA A CA 1
ATOM 710 C C . ALA A 1 92 ? -0.85 11.758 8.375 1 94.94 92 ALA A C 1
ATOM 712 O O . ALA A 1 92 ? -0.807 12.805 7.734 1 94.94 92 ALA A O 1
ATOM 713 N N . GLN A 1 93 ? -1.758 10.875 8.242 1 94.88 93 GLN A N 1
ATOM 714 C CA . GLN A 1 93 ? -2.771 11.016 7.203 1 94.88 93 GLN A CA 1
ATOM 715 C C . GLN A 1 93 ? -3.713 12.18 7.508 1 94.88 93 GLN A C 1
ATOM 717 O O . GLN A 1 93 ? -4.184 12.859 6.594 1 94.88 93 GLN A O 1
ATOM 722 N N . LYS A 1 94 ? -4.047 12.336 8.727 1 94.56 94 LYS A N 1
ATOM 723 C CA . LYS A 1 94 ? -4.895 13.461 9.109 1 94.56 94 LYS A CA 1
ATOM 724 C C . LYS A 1 94 ? -4.262 14.789 8.711 1 94.56 94 LYS A C 1
ATOM 726 O O . LYS A 1 94 ? -4.934 15.664 8.156 1 94.56 94 LYS A O 1
ATOM 731 N N . VAL A 1 95 ? -2.996 14.914 8.914 1 94 95 VAL A N 1
ATOM 732 C CA . VAL A 1 95 ? -2.287 16.156 8.594 1 94 95 VAL A CA 1
ATOM 733 C C . VAL A 1 95 ? -2.141 16.281 7.078 1 94 95 VAL A C 1
ATOM 735 O O . VAL A 1 95 ? -2.299 17.375 6.527 1 94 95 VAL A O 1
ATOM 738 N N . LEU A 1 96 ? -1.837 15.203 6.496 1 93.75 96 LEU A N 1
ATOM 739 C CA . LEU A 1 96 ? -1.709 15.211 5.043 1 93.75 96 LEU A CA 1
ATOM 740 C C . LEU A 1 96 ? -3.002 15.688 4.387 1 93.75 96 LEU A C 1
ATOM 742 O O . LEU A 1 96 ? -2.973 16.469 3.441 1 93.75 96 LEU A O 1
ATOM 746 N N . ARG A 1 97 ? -4.062 15.25 4.848 1 92.19 97 ARG A N 1
ATOM 747 C CA . ARG A 1 97 ? -5.359 15.648 4.309 1 92.19 97 ARG A CA 1
ATOM 748 C C . ARG A 1 97 ? -5.586 17.141 4.465 1 92.19 97 ARG A C 1
ATOM 750 O O . ARG A 1 97 ? -6.133 17.797 3.572 1 92.19 97 ARG A O 1
ATOM 757 N N . LEU A 1 98 ? -5.23 17.656 5.578 1 92.75 98 LEU A N 1
ATOM 758 C CA . LEU A 1 98 ? -5.348 19.094 5.809 1 92.75 98 LEU A CA 1
ATOM 759 C C . LEU A 1 98 ? -4.469 19.875 4.836 1 92.75 98 LEU A C 1
ATOM 761 O O . LEU A 1 98 ? -4.895 20.891 4.281 1 92.75 98 LEU A O 1
ATOM 765 N N . MET A 1 99 ? -3.283 19.375 4.637 1 92.31 99 MET A N 1
ATOM 766 C CA . MET A 1 99 ? -2.352 20.047 3.729 1 92.31 99 MET A CA 1
ATOM 767 C C . MET A 1 99 ? -2.887 20.031 2.301 1 92.31 99 MET A C 1
ATOM 769 O O . MET A 1 99 ? -2.787 21.047 1.593 1 92.31 99 MET A O 1
ATOM 773 N N . VAL A 1 100 ? -3.424 18.922 1.964 1 91.38 100 VAL A N 1
ATOM 774 C CA . VAL A 1 100 ? -3.979 18.828 0.619 1 91.38 100 VAL A CA 1
ATOM 775 C C . VAL A 1 100 ? -5.188 19.75 0.483 1 91.38 100 VAL A C 1
ATOM 777 O O . VAL A 1 100 ? -5.324 20.453 -0.518 1 91.38 100 VAL A O 1
ATOM 780 N N . LYS A 1 101 ? -6.047 19.734 1.441 1 91.69 101 LYS A N 1
ATOM 781 C CA . LYS A 1 101 ? -7.223 20.594 1.464 1 91.69 101 LYS A CA 1
ATOM 782 C C . LYS A 1 101 ? -6.84 22.062 1.265 1 91.69 101 LYS A C 1
ATOM 784 O O . LYS A 1 101 ? -7.391 22.734 0.398 1 91.69 101 LYS A O 1
ATOM 789 N N . HIS A 1 102 ? -5.926 22.516 1.96 1 92.69 102 HIS A N 1
ATOM 790 C CA . HIS A 1 102 ? -5.539 23.922 1.922 1 92.69 102 HIS A CA 1
ATOM 791 C C . HIS A 1 102 ? -4.594 24.203 0.76 1 92.69 102 HIS A C 1
ATOM 793 O O . HIS A 1 102 ? -4.609 25.297 0.192 1 92.69 102 HIS A O 1
ATOM 799 N N . GLY A 1 103 ? -3.76 23.25 0.408 1 91.5 103 GLY A N 1
ATOM 800 C CA . GLY A 1 103 ? -2.783 23.406 -0.657 1 91.5 103 GLY A CA 1
ATOM 801 C C . GLY A 1 103 ? -3.414 23.562 -2.027 1 91.5 103 GLY A C 1
ATOM 802 O O . GLY A 1 103 ? -2.844 24.219 -2.906 1 91.5 103 GLY A O 1
ATOM 803 N N . HIS A 1 104 ? -4.488 22.953 -2.156 1 87.38 104 HIS A N 1
ATOM 804 C CA . HIS A 1 104 ? -5.184 22.969 -3.438 1 87.38 104 HIS A CA 1
ATOM 805 C C . HIS A 1 104 ? -5.445 24.406 -3.896 1 87.38 104 HIS A C 1
ATOM 807 O O . HIS A 1 104 ? -5.266 24.719 -5.074 1 87.38 104 HIS A O 1
ATOM 813 N N . SER A 1 105 ? -5.809 25.219 -3.02 1 88.56 105 SER A N 1
ATOM 814 C CA . SER A 1 105 ? -6.18 26.578 -3.375 1 88.56 105 SER A CA 1
ATOM 815 C C . SER A 1 105 ? -4.953 27.484 -3.443 1 88.56 105 SER A C 1
ATOM 817 O O . SER A 1 105 ? -5.027 28.594 -3.967 1 88.56 105 SER A O 1
ATOM 819 N N . LEU A 1 106 ? -3.861 27.016 -3.049 1 92.19 106 LEU A N 1
ATOM 820 C CA . LEU A 1 106 ? -2.688 27.859 -2.912 1 92.19 106 LEU A CA 1
ATOM 821 C C . LEU A 1 106 ? -1.734 27.672 -4.086 1 92.19 106 LEU A C 1
ATOM 823 O O . LEU A 1 106 ? -0.73 28.375 -4.199 1 92.19 106 LEU A O 1
ATOM 827 N N . GLY A 1 107 ? -2.045 26.703 -4.922 1 86.56 107 GLY A N 1
ATOM 828 C CA . GLY A 1 107 ? -1.205 26.422 -6.074 1 86.56 107 GLY A CA 1
ATOM 829 C C . GLY A 1 107 ? -0.272 25.25 -5.863 1 86.56 107 GLY A C 1
ATOM 830 O O . GLY A 1 107 ? 0.564 24.953 -6.719 1 86.56 107 GLY A O 1
ATOM 831 N N . GLY A 1 108 ? -0.346 24.641 -4.703 1 85.56 108 GLY A N 1
ATOM 832 C CA . GLY A 1 108 ? 0.491 23.484 -4.426 1 85.56 108 GLY A CA 1
ATOM 833 C C . GLY A 1 108 ? 0.565 23.141 -2.947 1 85.56 108 GLY A C 1
ATOM 834 O O . GLY A 1 108 ? 0.417 24.016 -2.096 1 85.56 108 GLY A O 1
ATOM 835 N N . ASN A 1 109 ? 0.995 21.938 -2.674 1 85.62 109 ASN A N 1
ATOM 836 C CA . ASN A 1 109 ? 1.051 21.469 -1.295 1 85.62 109 ASN A CA 1
ATOM 837 C C . ASN A 1 109 ? 2.199 22.109 -0.525 1 85.62 109 ASN A C 1
ATOM 839 O O . ASN A 1 109 ? 2.125 22.266 0.695 1 85.62 109 ASN A O 1
ATOM 843 N N . VAL A 1 110 ? 3.166 22.5 -1.242 1 86.69 110 VAL A N 1
ATOM 844 C CA . VAL A 1 110 ? 4.324 23.109 -0.603 1 86.69 110 VAL A CA 1
ATOM 845 C C . VAL A 1 110 ? 3.906 24.406 0.095 1 86.69 110 VAL A C 1
ATOM 847 O O . VAL A 1 110 ? 4.445 24.75 1.149 1 86.69 110 VAL A O 1
ATOM 850 N N . ALA A 1 111 ? 2.953 25.062 -0.462 1 91.19 111 ALA A N 1
ATOM 851 C CA . ALA A 1 111 ? 2.473 26.312 0.119 1 91.19 111 ALA A CA 1
ATOM 852 C C . ALA A 1 111 ? 1.798 26.062 1.465 1 91.19 111 ALA A C 1
ATOM 854 O O . ALA A 1 111 ? 1.791 26.953 2.33 1 91.19 111 ALA A O 1
ATOM 855 N N . ALA A 1 112 ? 1.275 24.891 1.599 1 91.94 112 ALA A N 1
ATOM 856 C CA . ALA A 1 112 ? 0.632 24.547 2.861 1 91.94 112 ALA A CA 1
ATOM 857 C C . ALA A 1 112 ? 1.653 24.031 3.873 1 91.94 112 ALA A C 1
ATOM 859 O O . ALA A 1 112 ? 1.388 24.016 5.078 1 91.94 112 ALA A O 1
ATOM 860 N N . VAL A 1 113 ? 2.814 23.688 3.408 1 92.12 113 VAL A N 1
ATOM 861 C CA . VAL A 1 113 ? 3.875 23.203 4.281 1 92.12 113 VAL A CA 1
ATOM 862 C C . VAL A 1 113 ? 4.496 24.359 5.047 1 92.12 113 VAL A C 1
ATOM 864 O O . VAL A 1 113 ? 4.898 24.219 6.203 1 92.12 113 VAL A O 1
ATOM 867 N N . LYS A 1 114 ? 4.527 25.484 4.41 1 92.62 114 LYS A N 1
ATOM 868 C CA . LYS A 1 114 ? 5.199 26.625 5.004 1 92.62 114 LYS A CA 1
ATOM 869 C C . LYS A 1 114 ? 4.531 27.047 6.309 1 92.62 114 LYS A C 1
ATOM 871 O O . LYS A 1 114 ? 5.199 27.203 7.336 1 92.62 114 LYS A O 1
ATOM 876 N N . PRO A 1 115 ? 3.268 27.219 6.32 1 91.56 115 PRO A N 1
ATOM 877 C CA . PRO A 1 115 ? 2.65 27.531 7.609 1 91.56 115 PRO A CA 1
ATOM 878 C C . PRO A 1 115 ? 2.812 26.406 8.633 1 91.56 115 PRO A C 1
ATOM 880 O O . PRO A 1 115 ? 2.898 26.672 9.836 1 91.56 115 PRO A O 1
ATOM 883 N N . MET A 1 116 ? 2.879 25.203 8.25 1 91.88 116 MET A N 1
ATOM 884 C CA . MET A 1 116 ? 3.143 24.094 9.164 1 91.88 116 MET A CA 1
ATOM 885 C C . MET A 1 116 ? 4.516 24.234 9.812 1 91.88 116 MET A C 1
ATOM 887 O O . MET A 1 116 ? 4.668 24.016 11.016 1 91.88 116 MET A O 1
ATOM 891 N N . MET A 1 117 ? 5.469 24.562 8.93 1 92.75 117 MET A N 1
ATOM 892 C CA . MET A 1 117 ? 6.824 24.766 9.438 1 92.75 117 MET A CA 1
ATOM 893 C C . MET A 1 117 ? 6.863 25.906 10.453 1 92.75 117 MET A C 1
ATOM 895 O O . MET A 1 117 ? 7.57 25.828 11.461 1 92.75 117 MET A O 1
ATOM 899 N N . ALA A 1 118 ? 6.105 26.922 10.219 1 90.88 118 ALA A N 1
ATOM 900 C CA . ALA A 1 118 ? 6.031 28.031 11.156 1 90.88 118 ALA A CA 1
ATOM 901 C C . ALA A 1 118 ? 5.457 27.594 12.492 1 90.88 118 ALA A C 1
ATOM 903 O O . ALA A 1 118 ? 5.875 28.078 13.547 1 90.88 118 ALA A O 1
ATOM 904 N N . LEU A 1 119 ? 4.527 26.672 12.469 1 88.81 119 LEU A N 1
ATOM 905 C CA . LEU A 1 119 ? 3.887 26.156 13.68 1 88.81 119 LEU A CA 1
ATOM 906 C C . LEU A 1 119 ? 4.898 25.453 14.57 1 88.81 119 LEU A C 1
ATOM 908 O O . LEU A 1 119 ? 4.715 25.391 15.789 1 88.81 119 LEU A O 1
ATOM 912 N N . VAL A 1 120 ? 5.945 24.984 13.875 1 89.12 120 VAL A N 1
ATOM 913 C CA . VAL A 1 120 ? 6.93 24.266 14.68 1 89.12 120 VAL A CA 1
ATOM 914 C C . VAL A 1 120 ? 8.156 25.156 14.906 1 89.12 120 VAL A C 1
ATOM 916 O O . VAL A 1 120 ? 9.227 24.656 15.258 1 89.12 120 VAL A O 1
ATOM 919 N N . GLY A 1 121 ? 8.055 26.391 14.617 1 89.31 121 GLY A N 1
ATOM 920 C CA . GLY A 1 121 ? 9.047 27.359 15.023 1 89.31 121 GLY A CA 1
ATOM 921 C C . GLY A 1 121 ? 9.992 27.75 13.906 1 89.31 121 GLY A C 1
ATOM 922 O O . GLY A 1 121 ? 10.992 28.438 14.141 1 89.31 121 GLY A O 1
ATOM 923 N N . LEU A 1 122 ? 9.734 27.234 12.68 1 91.44 122 LEU A N 1
ATOM 924 C CA . LEU A 1 122 ? 10.609 27.531 11.547 1 91.44 122 LEU A CA 1
ATOM 925 C C . LEU A 1 122 ? 9.852 28.312 10.477 1 91.44 122 LEU A C 1
ATOM 927 O O . LEU A 1 122 ? 9.227 27.719 9.594 1 91.44 122 LEU A O 1
ATOM 931 N N . ASP A 1 123 ? 9.977 29.547 10.555 1 91.19 123 ASP A N 1
ATOM 932 C CA . ASP A 1 123 ? 9.367 30.406 9.539 1 91.19 123 ASP A CA 1
ATOM 933 C C . ASP A 1 123 ? 10.234 30.469 8.289 1 91.19 123 ASP A C 1
ATOM 935 O O . ASP A 1 123 ? 11.281 31.125 8.281 1 91.19 123 ASP A O 1
ATOM 939 N N . LEU A 1 124 ? 9.773 29.938 7.219 1 91.25 124 LEU A N 1
ATOM 940 C CA . LEU A 1 124 ? 10.57 29.812 6.004 1 91.25 124 LEU A CA 1
ATOM 941 C C . LEU A 1 124 ? 10.156 30.844 4.965 1 91.25 124 LEU A C 1
ATOM 943 O O . LEU A 1 124 ? 10.586 30.781 3.811 1 91.25 124 LEU A O 1
ATOM 947 N N . GLY A 1 125 ? 9.297 31.75 5.418 1 91.81 125 GLY A N 1
ATOM 948 C CA . GLY A 1 125 ? 8.859 32.812 4.512 1 91.81 125 GLY A CA 1
ATOM 949 C C . GLY A 1 125 ? 7.781 32.344 3.545 1 91.81 125 GLY A C 1
ATOM 950 O O . GLY A 1 125 ? 7.32 31.203 3.613 1 91.81 125 GLY A O 1
ATOM 951 N N . PRO A 1 126 ? 7.34 33.25 2.697 1 90.62 126 PRO A N 1
ATOM 952 C CA . PRO A 1 126 ? 6.246 32.938 1.77 1 90.62 126 PRO A CA 1
ATOM 953 C C . PRO A 1 126 ? 6.672 32.031 0.625 1 90.62 126 PRO A C 1
ATOM 955 O O . PRO A 1 126 ? 7.863 31.938 0.323 1 90.62 126 PRO A O 1
ATOM 958 N N . PRO A 1 127 ? 5.707 31.328 0.095 1 92.25 127 PRO A N 1
ATOM 959 C CA . PRO A 1 127 ? 6.031 30.516 -1.071 1 92.25 127 PRO A CA 1
ATOM 960 C C . PRO A 1 127 ? 6.387 31.344 -2.301 1 92.25 127 PRO A C 1
ATOM 962 O O . PRO A 1 127 ? 6.082 32.531 -2.354 1 92.25 127 PRO A O 1
ATOM 965 N N . ARG A 1 128 ? 7.023 30.688 -3.229 1 91.06 128 ARG A N 1
ATOM 966 C CA . ARG A 1 128 ? 7.355 31.328 -4.488 1 91.06 128 ARG A CA 1
ATOM 967 C C . ARG A 1 128 ? 6.219 31.188 -5.5 1 91.06 128 ARG A C 1
ATOM 969 O O . ARG A 1 128 ? 5.504 30.172 -5.492 1 91.06 128 ARG A O 1
ATOM 976 N N . HIS A 1 129 ? 6.055 32.25 -6.328 1 90.5 129 HIS A N 1
ATOM 977 C CA . HIS A 1 129 ? 5.09 32.188 -7.418 1 90.5 129 HIS A CA 1
ATOM 978 C C . HIS A 1 129 ? 5.344 30.938 -8.273 1 90.5 129 HIS A C 1
ATOM 980 O O . HIS A 1 129 ? 6.492 30.547 -8.477 1 90.5 129 HIS A O 1
ATOM 986 N N . PRO A 1 130 ? 4.312 30.234 -8.648 1 91.31 130 PRO A N 1
ATOM 987 C CA . PRO A 1 130 ? 2.918 30.672 -8.719 1 91.31 130 PRO A CA 1
ATOM 988 C C . PRO A 1 130 ? 2.123 30.344 -7.461 1 91.31 130 PRO A C 1
ATOM 990 O O . PRO A 1 130 ? 0.933 30.641 -7.375 1 91.31 130 PRO A O 1
ATOM 993 N N . MET A 1 131 ? 2.762 29.828 -6.535 1 93.12 131 MET A N 1
ATOM 994 C CA . MET A 1 131 ? 2.061 29.594 -5.273 1 93.12 131 MET A CA 1
ATOM 995 C C . MET A 1 131 ? 1.883 30.891 -4.5 1 93.12 131 MET A C 1
ATOM 997 O O . MET A 1 131 ? 2.645 31.844 -4.691 1 93.12 131 MET A O 1
ATOM 1001 N N . ARG A 1 132 ? 0.86 30.906 -3.727 1 92.88 132 ARG A N 1
ATOM 1002 C CA . ARG A 1 132 ? 0.624 32.125 -2.943 1 92.88 132 ARG A CA 1
ATOM 1003 C C . ARG A 1 132 ? 0.505 31.797 -1.458 1 92.88 132 ARG A C 1
ATOM 1005 O O . ARG A 1 132 ? 0.163 30.672 -1.089 1 92.88 132 ARG A O 1
ATOM 1012 N N . PRO A 1 133 ? 0.784 32.812 -0.688 1 93.75 133 PRO A N 1
ATOM 1013 C CA . PRO A 1 133 ? 0.573 32.625 0.748 1 93.75 133 PRO A CA 1
ATOM 1014 C C . PRO A 1 133 ? -0.906 32.562 1.126 1 93.75 133 PRO A C 1
ATOM 1016 O O . PRO A 1 133 ? -1.761 33 0.346 1 93.75 133 PRO A O 1
ATOM 1019 N N . MET A 1 134 ? -1.149 31.984 2.273 1 94.19 134 MET A N 1
ATOM 1020 C CA . MET A 1 134 ? -2.51 32 2.803 1 94.19 134 MET A CA 1
ATOM 1021 C C . MET A 1 134 ? -2.932 33.438 3.172 1 94.19 134 MET A C 1
ATOM 1023 O O . MET A 1 134 ? -2.129 34.188 3.691 1 94.19 134 MET A O 1
ATOM 1027 N N . THR A 1 135 ? -4.141 33.688 2.801 1 94.69 135 THR A N 1
ATOM 1028 C CA . THR A 1 135 ? -4.73 34.906 3.355 1 94.69 135 THR A CA 1
ATOM 1029 C C . THR A 1 135 ? -4.914 34.781 4.863 1 94.69 135 THR A C 1
ATOM 1031 O O . THR A 1 135 ? -4.742 33.688 5.426 1 94.69 135 THR A O 1
ATOM 1034 N N . VAL A 1 136 ? -5.227 35.906 5.484 1 95.62 136 VAL A N 1
ATOM 1035 C CA . VAL A 1 136 ? -5.453 35.875 6.926 1 95.62 136 VAL A CA 1
ATOM 1036 C C . VAL A 1 136 ? -6.59 34.938 7.27 1 95.62 136 VAL A C 1
ATOM 1038 O O . VAL A 1 136 ? -6.484 34.156 8.211 1 95.62 136 VAL A O 1
ATOM 1041 N N . ASP A 1 137 ? -7.637 34.938 6.473 1 96.25 137 ASP A N 1
ATOM 1042 C CA . ASP A 1 137 ? -8.789 34.062 6.711 1 96.25 137 ASP A CA 1
ATOM 1043 C C . ASP A 1 137 ? -8.422 32.594 6.516 1 96.25 137 ASP A C 1
ATOM 1045 O O . ASP A 1 137 ? -8.828 31.75 7.301 1 96.25 137 ASP A O 1
ATOM 1049 N N . GLU A 1 138 ? -7.668 32.344 5.512 1 95.12 138 GLU A N 1
ATOM 1050 C CA . GLU A 1 138 ? -7.238 30.969 5.23 1 95.12 138 GLU A CA 1
ATOM 1051 C C . GLU A 1 138 ? -6.336 30.438 6.336 1 95.12 138 GLU A C 1
ATOM 1053 O O . GLU A 1 138 ? -6.402 29.25 6.68 1 95.12 138 GLU A O 1
ATOM 1058 N N . LEU A 1 139 ? -5.531 31.312 6.812 1 94.75 139 LEU A N 1
ATOM 1059 C CA . LEU A 1 139 ? -4.629 30.938 7.895 1 94.75 139 LEU A CA 1
ATOM 1060 C C . LEU A 1 139 ? -5.41 30.609 9.164 1 94.75 139 LEU A C 1
ATOM 1062 O O . LEU A 1 139 ? -5.059 29.672 9.883 1 94.75 139 LEU A O 1
ATOM 1066 N N . ILE A 1 140 ? -6.391 31.359 9.469 1 96.12 140 ILE A N 1
ATOM 1067 C CA . ILE A 1 140 ? -7.246 31.109 10.617 1 96.12 140 ILE A CA 1
ATOM 1068 C C . ILE A 1 140 ? -7.914 29.75 10.477 1 96.12 140 ILE A C 1
ATOM 1070 O O . ILE A 1 140 ? -7.922 28.953 11.422 1 96.12 140 ILE A O 1
ATOM 1074 N N . ASP A 1 141 ? -8.422 29.484 9.289 1 95.69 141 ASP A N 1
ATOM 1075 C CA . ASP A 1 141 ? -9.039 28.188 9.016 1 95.69 141 ASP A CA 1
ATOM 1076 C C . ASP A 1 141 ? -8.031 27.047 9.172 1 95.69 141 ASP A C 1
ATOM 1078 O O . ASP A 1 141 ? -8.359 25.984 9.703 1 95.69 141 ASP A O 1
ATOM 1082 N N . PHE A 1 142 ? -6.898 27.344 8.68 1 94.75 142 PHE A N 1
ATOM 1083 C CA . PHE A 1 142 ? -5.816 26.359 8.75 1 94.75 142 PHE A CA 1
ATOM 1084 C C . PHE A 1 142 ? -5.488 26.016 10.195 1 94.75 142 PHE A C 1
ATOM 1086 O O . PHE A 1 142 ? -5.406 24.844 10.555 1 94.75 142 PHE A O 1
ATOM 1093 N N . HIS A 1 143 ? -5.34 26.984 11.008 1 94.69 143 HIS A N 1
ATOM 1094 C CA . HIS A 1 143 ? -5.027 26.781 12.414 1 94.69 143 HIS A CA 1
ATOM 1095 C C . HIS A 1 143 ? -6.156 26.047 13.125 1 94.69 143 HIS A C 1
ATOM 1097 O O . HIS A 1 143 ? -5.91 25.172 13.969 1 94.69 143 HIS A O 1
ATOM 1103 N N . ARG A 1 144 ? -7.34 26.406 12.789 1 96.19 144 ARG A N 1
ATOM 1104 C CA . ARG A 1 144 ? -8.5 25.719 13.367 1 96.19 144 ARG A CA 1
ATOM 1105 C C . ARG A 1 144 ? -8.484 24.234 13.023 1 96.19 144 ARG A C 1
ATOM 1107 O O . ARG A 1 144 ? -8.688 23.391 13.898 1 96.19 144 ARG A O 1
ATOM 1114 N N . ASP A 1 145 ? -8.242 23.953 11.789 1 95.38 145 ASP A N 1
ATOM 1115 C CA . ASP A 1 145 ? -8.203 22.562 11.336 1 95.38 145 ASP A CA 1
ATOM 1116 C C . ASP A 1 145 ? -7.094 21.781 12.039 1 95.38 145 ASP A C 1
ATOM 1118 O O . ASP A 1 145 ? -7.293 20.641 12.445 1 95.38 145 ASP A O 1
ATOM 1122 N N . ILE A 1 146 ? -5.953 22.391 12.18 1 93.88 146 ILE A N 1
ATOM 1123 C CA . ILE A 1 146 ? -4.805 21.766 12.828 1 93.88 146 ILE A CA 1
ATOM 1124 C C . ILE A 1 146 ? -5.125 21.484 14.289 1 93.88 146 ILE A C 1
ATOM 1126 O O . ILE A 1 146 ? -4.793 20.422 14.812 1 93.88 146 ILE A O 1
ATOM 1130 N N . ASP A 1 147 ? -5.785 22.406 14.914 1 93.62 147 ASP A N 1
ATOM 1131 C CA . ASP A 1 147 ? -6.184 22.234 16.312 1 93.62 147 ASP A CA 1
ATOM 1132 C C . ASP A 1 147 ? -7.191 21.094 16.453 1 93.62 147 ASP A C 1
ATOM 1134 O O . ASP A 1 147 ? -7.117 20.312 17.406 1 93.62 147 ASP A O 1
ATOM 1138 N N . LEU A 1 148 ? -8.07 21.016 15.555 1 93.56 148 LEU A N 1
ATOM 1139 C CA . LEU A 1 148 ? -9.117 20.016 15.602 1 93.56 148 LEU A CA 1
ATOM 1140 C C . LEU A 1 148 ? -8.523 18.609 15.477 1 93.56 148 LEU A C 1
ATOM 1142 O O . LEU A 1 148 ? -9.023 17.656 16.094 1 93.56 148 LEU A O 1
ATOM 1146 N N . VAL A 1 149 ? -7.496 18.453 14.711 1 92.5 149 VAL A N 1
ATOM 1147 C CA . VAL A 1 149 ? -6.902 17.141 14.516 1 92.5 149 VAL A CA 1
ATOM 1148 C C . VAL A 1 149 ? -6.027 16.781 15.719 1 92.5 149 VAL A C 1
ATOM 1150 O O . VAL A 1 149 ? -5.719 15.602 15.938 1 92.5 149 VAL A O 1
ATOM 1153 N N . GLY A 1 150 ? -5.609 17.75 16.484 1 91.5 150 GLY A N 1
ATOM 1154 C CA . GLY A 1 150 ? -4.852 17.5 17.703 1 91.5 150 GLY A CA 1
ATOM 1155 C C . GLY A 1 150 ? -3.355 17.422 17.469 1 91.5 150 GLY A C 1
ATOM 1156 O O . GLY A 1 150 ? -2.631 16.797 18.25 1 91.5 150 GLY A O 1
ATOM 1157 N N . PHE A 1 151 ? -2.945 18.047 16.422 1 92.25 151 PHE A N 1
ATOM 1158 C CA . PHE A 1 151 ? -1.544 18.016 16.016 1 92.25 151 PHE A CA 1
ATOM 1159 C C . PHE A 1 151 ? -0.639 18.422 17.172 1 92.25 151 PHE A C 1
ATOM 1161 O O . PHE A 1 151 ? 0.408 17.812 17.406 1 92.25 151 PHE A O 1
ATOM 1168 N N . LYS A 1 152 ? -0.981 19.375 17.922 1 87.69 152 LYS A N 1
ATOM 1169 C CA . LYS A 1 152 ? -0.17 19.938 19 1 87.69 152 LYS A CA 1
ATOM 1170 C C . LYS A 1 152 ? 0.035 18.938 20.125 1 87.69 152 LYS A C 1
ATOM 1172 O O . LYS A 1 152 ? 0.927 19.109 20.953 1 87.69 152 LYS A O 1
ATOM 1177 N N . ASN A 1 153 ? -0.744 17.906 20.078 1 89.25 153 ASN A N 1
ATOM 1178 C CA . ASN A 1 153 ? -0.677 16.906 21.156 1 89.25 153 ASN A CA 1
ATOM 1179 C C . ASN A 1 153 ? 0.242 15.75 20.781 1 89.25 153 ASN A C 1
ATOM 1181 O O . ASN A 1 153 ? 0.454 14.844 21.594 1 89.25 153 ASN A O 1
ATOM 1185 N N . TRP A 1 154 ? 0.652 15.672 19.625 1 86.88 154 TRP A N 1
ATOM 1186 C CA . TRP A 1 154 ? 1.417 14.508 19.172 1 86.88 154 TRP A CA 1
ATOM 1187 C C . TRP A 1 154 ? 2.91 14.727 19.391 1 86.88 154 TRP A C 1
ATOM 1189 O O . TRP A 1 154 ? 3.732 13.93 18.938 1 86.88 154 TRP A O 1
ATOM 1199 N N . ASP A 1 155 ? 3.326 15.484 20.344 1 62.34 155 ASP A N 1
ATOM 1200 C CA . ASP A 1 155 ? 4.691 15.828 20.719 1 62.34 155 ASP A CA 1
ATOM 1201 C C . ASP A 1 155 ? 5.477 16.359 19.531 1 62.34 155 ASP A C 1
ATOM 1203 O O . ASP A 1 155 ? 6.234 15.625 18.891 1 62.34 155 ASP A O 1
ATOM 1207 N N . PRO A 1 156 ? 4.93 17.219 18.797 1 52.72 156 PRO A N 1
ATOM 1208 C CA . PRO A 1 156 ? 5.727 17.734 17.688 1 52.72 156 PRO A CA 1
ATOM 1209 C C . PRO A 1 156 ? 7.195 17.938 18.047 1 52.72 156 PRO A C 1
ATOM 1211 O O . PRO A 1 156 ? 7.531 18.062 19.234 1 52.72 156 PRO A O 1
ATOM 1214 N N . ALA A 1 157 ? 8.141 17.359 17.203 1 48.72 157 ALA A N 1
ATOM 1215 C CA . ALA A 1 157 ? 9.586 17.484 17.391 1 48.72 157 ALA A CA 1
ATOM 1216 C C . ALA A 1 157 ? 9.938 18.844 18.016 1 48.72 157 ALA A C 1
ATOM 1218 O O . ALA A 1 157 ? 9.438 19.875 17.578 1 48.72 157 ALA A O 1
ATOM 1219 N N . ASN A 1 158 ? 9.961 18.953 19.328 1 44.62 158 ASN A N 1
ATOM 1220 C CA . ASN A 1 158 ? 10.875 20.031 19.688 1 44.62 158 ASN A CA 1
ATOM 1221 C C . ASN A 1 158 ? 12.039 20.125 18.703 1 44.62 158 ASN A C 1
ATOM 1223 O O . ASN A 1 158 ? 12.945 19.297 18.719 1 44.62 158 ASN A O 1
ATOM 1227 N N . LEU A 1 159 ? 11.68 20.281 17.547 1 39.81 159 LEU A N 1
ATOM 1228 C CA . LEU A 1 159 ? 12.844 20.516 16.688 1 39.81 159 LEU A CA 1
ATOM 1229 C C . LEU A 1 159 ? 13.875 21.391 17.391 1 39.81 159 LEU A C 1
ATOM 1231 O O . LEU A 1 159 ? 14.992 21.547 16.891 1 39.81 159 LEU A O 1
ATOM 1235 N N . LEU A 1 160 ? 13.398 22.438 18.203 1 33 160 LEU A N 1
ATOM 1236 C CA . LEU A 1 160 ? 14.383 23.359 18.766 1 33 160 LEU A CA 1
ATOM 1237 C C . LEU A 1 160 ? 15.125 22.703 19.922 1 33 160 LEU A C 1
ATOM 1239 O O . LEU A 1 160 ? 14.516 22 20.734 1 33 160 LEU A O 1
ATOM 1243 N N . MET B 1 1 ? -13.5 6.039 -2.338 1 80.94 1 MET B N 1
ATOM 1244 C CA . MET B 1 1 ? -14.32 5.07 -1.62 1 80.94 1 MET B CA 1
ATOM 1245 C C . MET B 1 1 ? -14.812 5.645 -0.295 1 80.94 1 MET B C 1
ATOM 1247 O O . MET B 1 1 ? -15.953 5.398 0.11 1 80.94 1 MET B O 1
ATOM 1251 N N . GLU B 1 2 ? -14.07 6.57 0.201 1 83.31 2 GLU B N 1
ATOM 1252 C CA . GLU B 1 2 ? -14.453 7.211 1.453 1 83.31 2 GLU B CA 1
ATOM 1253 C C . GLU B 1 2 ? -15.75 8.008 1.291 1 83.31 2 GLU B C 1
ATOM 1255 O O . GLU B 1 2 ? -16.688 7.844 2.078 1 83.31 2 GLU B O 1
ATOM 1260 N N . ASP B 1 3 ? -15.766 8.789 0.254 1 83.94 3 ASP B N 1
ATOM 1261 C CA . ASP B 1 3 ? -16.938 9.617 0.005 1 83.94 3 ASP B CA 1
ATOM 1262 C C . ASP B 1 3 ? -18.188 8.766 -0.169 1 83.94 3 ASP B C 1
ATOM 1264 O O . ASP B 1 3 ? -19.266 9.133 0.304 1 83.94 3 ASP B O 1
ATOM 1268 N N . PHE B 1 4 ? -18.047 7.66 -0.859 1 85.31 4 PHE B N 1
ATOM 1269 C CA . PHE B 1 4 ? -19.172 6.742 -1.06 1 85.31 4 PHE B CA 1
ATOM 1270 C C . PHE B 1 4 ? -19.672 6.211 0.274 1 85.31 4 PHE B C 1
ATOM 1272 O O . PHE B 1 4 ? -20.875 6.227 0.536 1 85.31 4 PHE B O 1
ATOM 1279 N N . LEU B 1 5 ? -18.75 5.812 1.137 1 85.25 5 LEU B N 1
ATOM 1280 C CA . LEU B 1 5 ? -19.125 5.23 2.418 1 85.25 5 LEU B CA 1
ATOM 1281 C C . LEU B 1 5 ? -19.875 6.246 3.275 1 85.25 5 LEU B C 1
ATOM 1283 O O . LEU B 1 5 ? -20.906 5.922 3.861 1 85.25 5 LEU B O 1
ATOM 1287 N N . ILE B 1 6 ? -19.469 7.449 3.229 1 84.75 6 ILE B N 1
ATOM 1288 C CA . ILE B 1 6 ? -20.062 8.5 4.043 1 84.75 6 ILE B CA 1
ATOM 1289 C C . ILE B 1 6 ? -21.469 8.797 3.543 1 84.75 6 ILE B C 1
ATOM 1291 O O . ILE B 1 6 ? -22.406 8.883 4.336 1 84.75 6 ILE B O 1
ATOM 1295 N N . THR B 1 7 ? -21.578 8.852 2.254 1 88.06 7 THR B N 1
ATOM 1296 C CA . THR B 1 7 ? -22.859 9.203 1.661 1 88.06 7 THR B CA 1
ATOM 1297 C C . THR B 1 7 ? -23.828 8.016 1.716 1 88.06 7 THR B C 1
ATOM 1299 O O . THR B 1 7 ? -25 8.18 2.066 1 88.06 7 THR B O 1
ATOM 1302 N N . ALA B 1 8 ? -23.328 6.836 1.421 1 87.31 8 ALA B N 1
ATOM 1303 C CA . ALA B 1 8 ? -24.156 5.641 1.331 1 87.31 8 ALA B CA 1
ATOM 1304 C C . ALA B 1 8 ? -24.688 5.227 2.705 1 87.31 8 ALA B C 1
ATOM 1306 O O . ALA B 1 8 ? -25.797 4.73 2.83 1 87.31 8 ALA B O 1
ATOM 1307 N N . LYS B 1 9 ? -23.891 5.48 3.707 1 85.94 9 LYS B N 1
ATOM 1308 C CA . LYS B 1 9 ? -24.281 5.09 5.059 1 85.94 9 LYS B CA 1
ATOM 1309 C C . LYS B 1 9 ? -25.547 5.828 5.492 1 85.94 9 LYS B C 1
ATOM 1311 O O . LYS B 1 9 ? -26.359 5.285 6.25 1 85.94 9 LYS B O 1
ATOM 1316 N N . LYS B 1 10 ? -25.688 7.004 5.023 1 88.56 10 LYS B N 1
ATOM 1317 C CA . LYS B 1 10 ? -26.859 7.809 5.371 1 88.56 10 LYS B CA 1
ATOM 1318 C C . LYS B 1 10 ? -28.109 7.27 4.691 1 88.56 10 LYS B C 1
ATOM 1320 O O . LYS B 1 10 ? -29.219 7.465 5.188 1 88.56 10 LYS B O 1
ATOM 1325 N N . LYS B 1 11 ? -27.969 6.527 3.652 1 91.06 11 LYS B N 1
ATOM 1326 C CA . LYS B 1 11 ? -29.094 6.094 2.828 1 91.06 11 LYS B CA 1
ATOM 1327 C C . LYS B 1 11 ? -29.312 4.586 2.949 1 91.06 11 LYS B C 1
ATOM 1329 O O . LYS B 1 11 ? -30.406 4.09 2.662 1 91.06 11 LYS B O 1
ATOM 1334 N N . ILE B 1 12 ? -28.281 3.791 3.273 1 91.94 12 ILE B N 1
ATOM 1335 C CA . ILE B 1 12 ? -28.344 2.336 3.365 1 91.94 12 ILE B CA 1
ATOM 1336 C C . ILE B 1 12 ? -28.031 1.894 4.793 1 91.94 12 ILE B C 1
ATOM 1338 O O . ILE B 1 12 ? -26.875 1.632 5.129 1 91.94 12 ILE B O 1
ATOM 1342 N N . PRO B 1 13 ? -28.953 1.735 5.57 1 87.88 13 PRO B N 1
ATOM 1343 C CA . PRO B 1 13 ? -28.75 1.492 7 1 87.88 13 PRO B CA 1
ATOM 1344 C C . PRO B 1 13 ? -28 0.192 7.273 1 87.88 13 PRO B C 1
ATOM 1346 O O . PRO B 1 13 ? -27.344 0.061 8.312 1 87.88 13 PRO B O 1
ATOM 1349 N N . ASN B 1 14 ? -28.047 -0.732 6.32 1 89.94 14 ASN B N 1
ATOM 1350 C CA . ASN B 1 14 ? -27.422 -2.018 6.59 1 89.94 14 ASN B CA 1
ATOM 1351 C C . ASN B 1 14 ? -26.078 -2.139 5.879 1 89.94 14 ASN B C 1
ATOM 1353 O O . ASN B 1 14 ? -25.531 -3.236 5.754 1 89.94 14 ASN B O 1
ATOM 1357 N N . LEU B 1 15 ? -25.609 -1.038 5.449 1 89.5 15 LEU B N 1
ATOM 1358 C CA . LEU B 1 15 ? -24.281 -1.033 4.867 1 89.5 15 LEU B CA 1
ATOM 1359 C C . LEU B 1 15 ? -23.219 -1.298 5.934 1 89.5 15 LEU B C 1
ATOM 1361 O O . LEU B 1 15 ? -23.094 -0.533 6.891 1 89.5 15 LEU B O 1
ATOM 1365 N N . ILE B 1 16 ? -22.422 -2.354 5.797 1 90.12 16 ILE B N 1
ATOM 1366 C CA . ILE B 1 16 ? -21.531 -2.732 6.898 1 90.12 16 ILE B CA 1
ATOM 1367 C C . ILE B 1 16 ? -20.094 -2.811 6.406 1 90.12 16 ILE B C 1
ATOM 1369 O O . ILE B 1 16 ? -19.172 -2.965 7.203 1 90.12 16 ILE B O 1
ATOM 1373 N N . GLY B 1 17 ? -19.969 -2.789 4.988 1 90.44 17 GLY B N 1
ATOM 1374 C CA . GLY B 1 17 ? -18.594 -2.93 4.539 1 90.44 17 GLY B CA 1
ATOM 1375 C C . GLY B 1 17 ? -18.438 -2.771 3.039 1 90.44 17 GLY B C 1
ATOM 1376 O O . GLY B 1 17 ? -19.391 -2.402 2.344 1 90.44 17 GLY B O 1
ATOM 1377 N N . LEU B 1 18 ? -17.188 -2.859 2.639 1 88.06 18 LEU B N 1
ATOM 1378 C CA . LEU B 1 18 ? -16.906 -2.744 1.214 1 88.06 18 LEU B CA 1
ATOM 1379 C C . LEU B 1 18 ? -15.695 -3.6 0.835 1 88.06 18 LEU B C 1
ATOM 1381 O O . LEU B 1 18 ? -14.867 -3.924 1.688 1 88.06 18 LEU B O 1
ATOM 1385 N N . LYS B 1 19 ? -15.797 -4.016 -0.374 1 88.69 19 LYS B N 1
ATOM 1386 C CA . LYS B 1 19 ? -14.594 -4.555 -1 1 88.69 19 LYS B CA 1
ATOM 1387 C C . LYS B 1 19 ? -13.727 -3.436 -1.577 1 88.69 19 LYS B C 1
ATOM 1389 O O . LYS B 1 19 ? -14.156 -2.717 -2.482 1 88.69 19 LYS B O 1
ATOM 1394 N N . PHE B 1 20 ? -12.602 -3.34 -0.958 1 90.75 20 PHE B N 1
ATOM 1395 C CA . PHE B 1 20 ? -11.656 -2.316 -1.389 1 90.75 20 PHE B CA 1
ATOM 1396 C C . PHE B 1 20 ? -10.656 -2.889 -2.387 1 90.75 20 PHE B C 1
ATOM 1398 O O . PHE B 1 20 ? -9.688 -3.535 -1.996 1 90.75 20 PHE B O 1
ATOM 1405 N N . ALA B 1 21 ? -10.789 -2.611 -3.627 1 86.75 21 ALA B N 1
ATOM 1406 C CA . ALA B 1 21 ? -9.977 -3.248 -4.66 1 86.75 21 ALA B CA 1
ATOM 1407 C C . ALA B 1 21 ? -8.977 -2.26 -5.258 1 86.75 21 ALA B C 1
ATOM 1409 O O . ALA B 1 21 ? -8.336 -2.553 -6.27 1 86.75 21 ALA B O 1
ATOM 1410 N N . SER B 1 22 ? -8.922 -1.092 -4.645 1 89 22 SER B N 1
ATOM 1411 C CA . SER B 1 22 ? -7.941 -0.104 -5.086 1 89 22 SER B CA 1
ATOM 1412 C C . SER B 1 22 ? -6.578 -0.352 -4.445 1 89 22 SER B C 1
ATOM 1414 O O . SER B 1 22 ? -6.488 -0.97 -3.385 1 89 22 SER B O 1
ATOM 1416 N N . LYS B 1 23 ? -5.582 0.17 -5.078 1 90.94 23 LYS B N 1
ATOM 1417 C CA . LYS B 1 23 ? -4.227 0.06 -4.547 1 90.94 23 LYS B CA 1
ATOM 1418 C C . LYS B 1 23 ? -3.865 1.282 -3.709 1 90.94 23 LYS B C 1
ATOM 1420 O O . LYS B 1 23 ? -2.77 1.354 -3.15 1 90.94 23 LYS B O 1
ATOM 1425 N N . ASP B 1 24 ? -4.742 2.17 -3.635 1 92.12 24 ASP B N 1
ATOM 1426 C CA . ASP B 1 24 ? -4.492 3.424 -2.932 1 92.12 24 ASP B CA 1
ATOM 1427 C C . ASP B 1 24 ? -4.672 3.254 -1.424 1 92.12 24 ASP B C 1
ATOM 1429 O O . ASP B 1 24 ? -5.789 3.344 -0.914 1 92.12 24 ASP B O 1
ATOM 1433 N N . LEU B 1 25 ? -3.584 3.182 -0.698 1 94.62 25 LEU B N 1
ATOM 1434 C CA . LEU B 1 25 ? -3.639 2.922 0.736 1 94.62 25 LEU B CA 1
ATOM 1435 C C . LEU B 1 25 ? -4.086 4.164 1.497 1 94.62 25 LEU B C 1
ATOM 1437 O O . LEU B 1 25 ? -4.633 4.062 2.598 1 94.62 25 LEU B O 1
ATOM 1441 N N . GLY B 1 26 ? -3.787 5.316 0.95 1 91.5 26 GLY B N 1
ATOM 1442 C CA . GLY B 1 26 ? -4.352 6.52 1.544 1 91.5 26 GLY B CA 1
ATOM 1443 C C . GLY B 1 26 ? -5.871 6.512 1.576 1 91.5 26 GLY B C 1
ATOM 1444 O O . GLY B 1 26 ? -6.477 6.898 2.576 1 91.5 26 GLY B O 1
ATOM 1445 N N . ASP B 1 27 ? -6.406 6.105 0.52 1 91.25 27 ASP B N 1
ATOM 1446 C CA . ASP B 1 27 ? -7.859 5.988 0.438 1 91.25 27 ASP B CA 1
ATOM 1447 C C . ASP B 1 27 ? -8.375 4.914 1.391 1 91.25 27 ASP B C 1
ATOM 1449 O O . ASP B 1 27 ? -9.477 5.043 1.942 1 91.25 27 ASP B O 1
ATOM 1453 N N . LEU B 1 28 ? -7.645 3.881 1.563 1 92.94 28 LEU B N 1
ATOM 1454 C CA . LEU B 1 28 ? -8.031 2.838 2.508 1 92.94 28 LEU B CA 1
ATOM 1455 C C . LEU B 1 28 ? -8.164 3.4 3.918 1 92.94 28 LEU B C 1
ATOM 1457 O O . LEU B 1 28 ? -9.164 3.162 4.594 1 92.94 28 LEU B O 1
ATOM 1461 N N . ILE B 1 29 ? -7.172 4.141 4.344 1 91.25 29 ILE B N 1
ATOM 1462 C CA . ILE B 1 29 ? -7.215 4.754 5.664 1 91.25 29 ILE B CA 1
ATOM 1463 C C . ILE B 1 29 ? -8.391 5.73 5.742 1 91.25 29 ILE B C 1
ATOM 1465 O O . ILE B 1 29 ? -9.031 5.855 6.785 1 91.25 29 ILE B O 1
ATOM 1469 N N . GLY B 1 30 ? -8.594 6.414 4.605 1 89.38 30 GLY B N 1
ATOM 1470 C CA . GLY B 1 30 ? -9.758 7.285 4.547 1 89.38 30 GLY B CA 1
ATOM 1471 C C . GLY B 1 30 ? -11.062 6.562 4.824 1 89.38 30 GLY B C 1
ATOM 1472 O O . GLY B 1 30 ? -11.961 7.113 5.465 1 89.38 30 GLY B O 1
ATOM 1473 N N . CYS B 1 31 ? -11.148 5.379 4.371 1 90.19 31 CYS B N 1
ATOM 1474 C CA . CYS B 1 31 ? -12.344 4.578 4.609 1 90.19 31 CYS B CA 1
ATOM 1475 C C . CYS B 1 31 ? -12.508 4.281 6.094 1 90.19 31 CYS B C 1
ATOM 1477 O O . CYS B 1 31 ? -13.633 4.168 6.586 1 90.19 31 CYS B O 1
ATOM 1479 N N . LEU B 1 32 ? -11.422 4.176 6.758 1 86.19 32 LEU B N 1
ATOM 1480 C CA . LEU B 1 32 ? -11.477 3.936 8.195 1 86.19 32 LEU B CA 1
ATOM 1481 C C . LEU B 1 32 ? -12.047 5.148 8.93 1 86.19 32 LEU B C 1
ATOM 1483 O O . LEU B 1 32 ? -12.672 5.004 9.977 1 86.19 32 LEU B O 1
ATOM 1487 N N . PHE B 1 33 ? -11.812 6.277 8.336 1 82.31 33 PHE B N 1
ATOM 1488 C CA . PHE B 1 33 ? -12.305 7.516 8.922 1 82.31 33 PHE B CA 1
ATOM 1489 C C . PHE B 1 33 ? -13.812 7.652 8.711 1 82.31 33 PHE B C 1
ATOM 1491 O O . PHE B 1 33 ? -14.477 8.398 9.43 1 82.31 33 PHE B O 1
ATOM 1498 N N . ALA B 1 34 ? -14.32 7.008 7.73 1 84.12 34 ALA B N 1
ATOM 1499 C CA . ALA B 1 34 ? -15.719 7.16 7.34 1 84.12 34 ALA B CA 1
ATOM 1500 C C . ALA B 1 34 ? -16.641 6.488 8.344 1 84.12 34 ALA B C 1
ATOM 1502 O O . ALA B 1 34 ? -17.844 6.766 8.375 1 84.12 34 ALA B O 1
ATOM 1503 N N . GLY B 1 35 ? -16.094 5.578 9.117 1 81.69 35 GLY B N 1
ATOM 1504 C CA . GLY B 1 35 ? -16.906 4.891 10.117 1 81.69 35 GLY B CA 1
ATOM 1505 C C . GLY B 1 35 ? -16.469 3.461 10.359 1 81.69 35 GLY B C 1
ATOM 1506 O O . GLY B 1 35 ? -15.328 3.09 10.031 1 81.69 35 GLY B O 1
ATOM 1507 N N . LYS B 1 36 ? -17.406 2.758 11.016 1 85.81 36 LYS B N 1
ATOM 1508 C CA . LYS B 1 36 ? -17.125 1.356 11.312 1 85.81 36 LYS B CA 1
ATOM 1509 C C . LYS B 1 36 ? -17.578 0.451 10.172 1 85.81 36 LYS B C 1
ATOM 1511 O O . LYS B 1 36 ? -18.734 0.01 10.141 1 85.81 36 LYS B O 1
ATOM 1516 N N . PHE B 1 37 ? -16.75 0.331 9.203 1 91.81 37 PHE B N 1
ATOM 1517 C CA . PHE B 1 37 ? -17.031 -0.531 8.055 1 91.81 37 PHE B CA 1
ATOM 1518 C C . PHE B 1 37 ? -16.062 -1.702 8.016 1 91.81 37 PHE B C 1
ATOM 1520 O O . PHE B 1 37 ? -14.898 -1.571 8.43 1 91.81 37 PHE B O 1
ATOM 1527 N N . ASN B 1 38 ? -16.578 -2.805 7.594 1 93.5 38 ASN B N 1
ATOM 1528 C CA . ASN B 1 38 ? -15.711 -3.938 7.289 1 93.5 38 ASN B CA 1
ATOM 1529 C C . ASN B 1 38 ? -15.031 -3.771 5.934 1 93.5 38 ASN B C 1
ATOM 1531 O O . ASN B 1 38 ? -15.68 -3.863 4.891 1 93.5 38 ASN B O 1
ATOM 1535 N N . ILE B 1 39 ? -13.781 -3.559 5.984 1 93.81 39 ILE B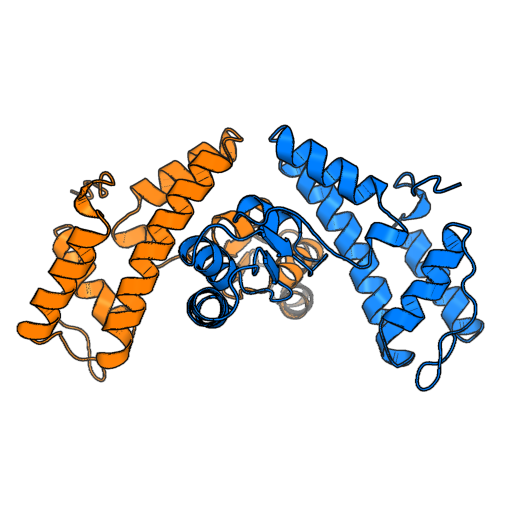 N 1
ATOM 1536 C CA . ILE B 1 39 ? -13.031 -3.295 4.758 1 93.81 39 ILE B CA 1
ATOM 1537 C C . ILE B 1 39 ? -12.266 -4.547 4.344 1 93.81 39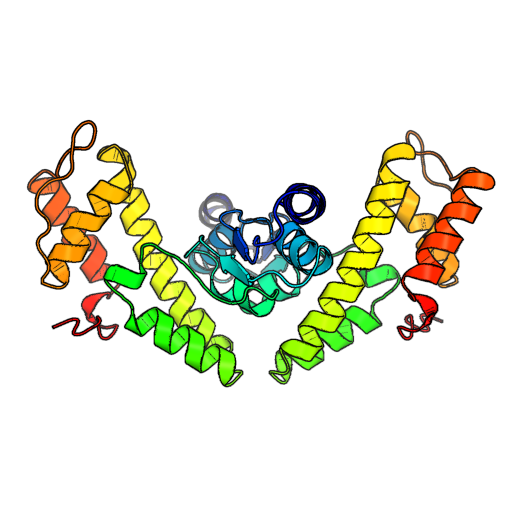 ILE B C 1
ATOM 1539 O O . ILE B 1 39 ? -11.305 -4.941 5.008 1 93.81 39 ILE B O 1
ATOM 1543 N N . LEU B 1 40 ? -12.664 -5.133 3.279 1 94.81 40 LEU B N 1
ATOM 1544 C CA . LEU B 1 40 ? -11.992 -6.289 2.699 1 94.81 40 LEU B CA 1
ATOM 1545 C C . LEU B 1 40 ? -11.203 -5.895 1.452 1 94.81 40 LEU B C 1
ATOM 1547 O O . LEU B 1 40 ? -11.773 -5.348 0.505 1 94.81 40 LEU B O 1
ATOM 1551 N N . CYS B 1 41 ? -9.969 -6.191 1.498 1 94.12 41 CYS B N 1
ATOM 1552 C CA . CYS B 1 41 ? -9.133 -5.785 0.373 1 94.12 41 CYS B CA 1
ATOM 1553 C C . CYS B 1 41 ? -9.148 -6.84 -0.727 1 94.12 41 CYS B C 1
ATOM 1555 O O . CYS B 1 41 ? -9.188 -8.039 -0.442 1 94.12 41 CYS B O 1
ATOM 1557 N N . GLY B 1 42 ? -9.039 -6.352 -1.988 1 92.81 42 GLY B N 1
ATOM 1558 C CA . GLY B 1 42 ? -9.148 -7.262 -3.117 1 92.81 42 GLY B CA 1
ATOM 1559 C C . GLY B 1 42 ? -7.848 -7.41 -3.887 1 92.81 42 GLY B C 1
ATOM 1560 O O . GLY B 1 42 ? -7.746 -8.242 -4.789 1 92.81 42 GLY B O 1
ATOM 1561 N N . CYS B 1 43 ? -6.863 -6.719 -3.57 1 92.56 43 CYS B N 1
ATOM 1562 C CA . CYS B 1 43 ? -5.594 -6.766 -4.289 1 92.56 43 CYS B CA 1
ATOM 1563 C C . CYS B 1 43 ? -4.613 -7.707 -3.598 1 92.56 43 CYS B C 1
ATOM 1565 O O . CYS B 1 43 ? -3.947 -7.324 -2.635 1 92.56 43 CYS B O 1
ATOM 1567 N N . ASP B 1 44 ? -4.449 -8.852 -4.199 1 93.5 44 ASP B N 1
ATOM 1568 C CA . ASP B 1 44 ? -3.568 -9.859 -3.613 1 93.5 44 ASP B CA 1
ATOM 1569 C C . ASP B 1 44 ? -2.125 -9.359 -3.559 1 93.5 44 ASP B C 1
ATOM 1571 O O . ASP B 1 44 ? -1.363 -9.742 -2.67 1 93.5 44 ASP B O 1
ATOM 1575 N N . GLU B 1 45 ? -1.841 -8.508 -4.484 1 93.44 45 GLU B N 1
ATOM 1576 C CA . GLU B 1 45 ? -0.458 -8.078 -4.672 1 93.44 45 GLU B CA 1
ATOM 1577 C C . GLU B 1 45 ? 0.008 -7.195 -3.516 1 93.44 45 GLU B C 1
ATOM 1579 O O . GLU B 1 45 ? 1.203 -6.93 -3.375 1 93.44 45 GLU B O 1
ATOM 1584 N N . GLN B 1 46 ? -0.922 -6.801 -2.674 1 96.12 46 GLN B N 1
ATOM 1585 C CA . GLN B 1 46 ? -0.523 -5.922 -1.579 1 96.12 46 GLN B CA 1
ATOM 1586 C C . GLN B 1 46 ? -1.291 -6.25 -0.302 1 96.12 46 GLN B C 1
ATOM 1588 O O . GLN B 1 46 ? -1.642 -5.355 0.467 1 96.12 46 GLN B O 1
ATOM 1593 N N . LEU B 1 47 ? -1.556 -7.477 -0.095 1 96.62 47 LEU B N 1
ATOM 1594 C CA . LEU B 1 47 ? -2.316 -7.902 1.075 1 96.62 47 LEU B CA 1
ATOM 1595 C C . LEU B 1 47 ? -1.649 -7.422 2.359 1 96.62 47 LEU B C 1
ATOM 1597 O O . LEU B 1 47 ? -2.309 -6.855 3.232 1 96.62 47 LEU B O 1
ATOM 1601 N N . MET B 1 48 ? -0.369 -7.68 2.473 1 96 48 MET B N 1
ATOM 1602 C CA . MET B 1 48 ? 0.368 -7.305 3.676 1 96 48 MET B CA 1
ATOM 1603 C C . MET B 1 48 ? 0.231 -5.812 3.957 1 96 48 MET B C 1
ATOM 1605 O O . MET B 1 48 ? -0.065 -5.414 5.086 1 96 48 MET B O 1
ATOM 1609 N N . GLY B 1 49 ? 0.443 -4.996 2.926 1 96.44 49 GLY B N 1
ATOM 1610 C CA . GLY B 1 49 ? 0.287 -3.555 3.057 1 96.44 49 GLY B CA 1
ATOM 1611 C C . GLY B 1 49 ? -1.116 -3.143 3.461 1 96.44 49 GLY B C 1
ATOM 1612 O O . GLY B 1 49 ? -1.29 -2.285 4.328 1 96.44 49 GLY B O 1
ATOM 1613 N N . ASN B 1 50 ? -2.104 -3.754 2.871 1 96.5 50 ASN B N 1
ATOM 1614 C CA . ASN B 1 50 ? -3.494 -3.457 3.193 1 96.5 50 ASN B CA 1
ATOM 1615 C C . ASN B 1 50 ? -3.805 -3.752 4.656 1 96.5 50 ASN B C 1
ATOM 1617 O O . ASN B 1 50 ? -4.461 -2.955 5.332 1 96.5 50 ASN B O 1
ATOM 1621 N N . LEU B 1 51 ? -3.35 -4.828 5.117 1 95.88 51 LEU B N 1
ATOM 1622 C CA . LEU B 1 51 ? -3.688 -5.273 6.465 1 95.88 51 LEU B CA 1
ATOM 1623 C C . LEU B 1 51 ? -3.055 -4.363 7.512 1 95.88 51 LEU B C 1
ATOM 1625 O O . LEU B 1 51 ? -3.719 -3.951 8.469 1 95.88 51 LEU B O 1
ATOM 1629 N N . VAL B 1 52 ? -1.802 -4.02 7.312 1 95.75 52 VAL B N 1
ATOM 1630 C CA . VAL B 1 52 ? -1.14 -3.195 8.312 1 95.75 52 VAL B CA 1
ATOM 1631 C C . VAL B 1 52 ? -1.748 -1.794 8.32 1 95.75 52 VAL B C 1
ATOM 1633 O O . VAL B 1 52 ? -1.714 -1.096 9.336 1 95.75 52 VAL B O 1
ATOM 1636 N N . MET B 1 53 ? -2.291 -1.468 7.18 1 95.62 53 MET B N 1
ATOM 1637 C CA . MET B 1 53 ? -2.902 -0.147 7.059 1 95.62 53 MET B CA 1
ATOM 1638 C C . MET B 1 53 ? -4.336 -0.163 7.574 1 95.62 53 MET B C 1
ATOM 1640 O O . MET B 1 53 ? -5 0.876 7.617 1 95.62 53 MET B O 1
ATOM 1644 N N . GLY B 1 54 ? -4.867 -1.363 7.91 1 93.81 54 GLY B N 1
ATOM 1645 C CA . GLY B 1 54 ? -6.105 -1.364 8.672 1 93.81 54 GLY B CA 1
ATOM 1646 C C . GLY B 1 54 ? -7.203 -2.182 8.016 1 93.81 54 GLY B C 1
ATOM 1647 O O . GLY B 1 54 ? -8.328 -2.242 8.523 1 93.81 54 GLY B O 1
ATOM 1648 N N . ALA B 1 55 ? -6.957 -2.756 6.879 1 95.06 55 ALA B N 1
ATOM 1649 C CA . ALA B 1 55 ? -7.953 -3.648 6.293 1 95.06 55 ALA B CA 1
ATOM 1650 C C . ALA B 1 55 ? -8.289 -4.793 7.238 1 95.06 55 ALA B C 1
ATOM 1652 O O . ALA B 1 55 ? -7.43 -5.262 7.992 1 95.06 55 ALA B O 1
ATOM 1653 N N . HIS B 1 56 ? -9.523 -5.273 7.137 1 94.5 56 HIS B N 1
ATOM 1654 C CA . HIS B 1 56 ? -10 -6.266 8.094 1 94.5 56 HIS B CA 1
ATOM 1655 C C . HIS B 1 56 ? -9.859 -7.68 7.543 1 94.5 56 HIS B C 1
ATOM 1657 O O . HIS B 1 56 ? -9.953 -8.656 8.289 1 94.5 56 HIS B O 1
ATOM 1663 N N . GLY B 1 57 ? -9.688 -7.777 6.293 1 93.31 57 GLY B N 1
ATOM 1664 C CA . GLY B 1 57 ? -9.555 -9.047 5.59 1 93.31 57 GLY B CA 1
ATOM 1665 C C . GLY B 1 57 ? -9.32 -8.883 4.102 1 93.31 57 GLY B C 1
ATOM 1666 O O . GLY B 1 57 ? -8.898 -7.812 3.648 1 93.31 57 GLY B O 1
ATOM 1667 N N . ALA B 1 58 ? -9.516 -10.062 3.436 1 94.62 58 ALA B N 1
ATOM 1668 C CA . ALA B 1 58 ? -9.203 -10.008 2.01 1 94.62 58 ALA B CA 1
ATOM 1669 C C . ALA B 1 58 ? -10.109 -10.945 1.215 1 94.62 58 ALA B C 1
ATOM 1671 O O . ALA B 1 58 ? -10.594 -11.945 1.745 1 94.62 58 ALA B O 1
ATOM 1672 N N . VAL B 1 59 ? -10.414 -10.492 0.068 1 92.88 59 VAL B N 1
ATOM 1673 C CA . VAL B 1 59 ? -11.086 -11.289 -0.956 1 92.88 59 VAL B CA 1
ATOM 1674 C C . VAL B 1 59 ? -10.25 -11.289 -2.236 1 92.88 59 VAL B C 1
ATOM 1676 O O . VAL B 1 59 ? -10.234 -10.305 -2.977 1 92.88 59 VAL B O 1
ATOM 1679 N N . GLY B 1 60 ? -9.602 -12.414 -2.453 1 91.81 60 GLY B N 1
ATOM 1680 C CA . GLY B 1 60 ? -8.672 -12.422 -3.568 1 91.81 60 GLY B CA 1
ATOM 1681 C C . GLY B 1 60 ? -8.773 -13.672 -4.422 1 91.81 60 GLY B C 1
ATOM 1682 O O . GLY B 1 60 ? -9.555 -14.578 -4.117 1 91.81 60 GLY B O 1
ATOM 1683 N N . THR B 1 61 ? -8.016 -13.648 -5.434 1 92.06 61 THR B N 1
ATOM 1684 C CA . THR B 1 61 ? -8.023 -14.734 -6.414 1 92.06 61 THR B CA 1
ATOM 1685 C C . THR B 1 61 ? -7.043 -15.828 -6.012 1 92.06 61 THR B C 1
ATOM 1687 O O . THR B 1 61 ? -7.383 -17.016 -6.051 1 92.06 61 THR B O 1
ATOM 1690 N N . LEU B 1 62 ? -5.906 -15.547 -5.512 1 93.56 62 LEU B N 1
ATOM 1691 C CA . LEU B 1 62 ? -4.82 -16.5 -5.285 1 93.56 62 LEU B CA 1
ATOM 1692 C C . LEU B 1 62 ? -5.137 -17.422 -4.113 1 93.56 62 LEU B C 1
ATOM 1694 O O . LEU B 1 62 ? -4.504 -18.453 -3.949 1 93.56 62 LEU B O 1
ATOM 1698 N N . TYR B 1 63 ? -6.074 -17.016 -3.361 1 92.88 63 TYR B N 1
ATOM 1699 C CA . TYR B 1 63 ? -6.434 -17.812 -2.191 1 92.88 63 TYR B CA 1
ATOM 1700 C C . TYR B 1 63 ? -6.992 -19.156 -2.604 1 92.88 63 TYR B C 1
ATOM 1702 O O . TYR B 1 63 ? -7.008 -20.109 -1.806 1 92.88 63 TYR B O 1
ATOM 1710 N N . ASN B 1 64 ? -7.43 -19.25 -3.826 1 90.88 64 ASN B N 1
ATOM 1711 C CA . ASN B 1 64 ? -8.078 -20.453 -4.324 1 90.88 64 ASN B CA 1
ATOM 1712 C C . ASN B 1 64 ? -7.066 -21.578 -4.527 1 90.88 64 ASN B C 1
ATOM 1714 O O . ASN B 1 64 ? -7.422 -22.766 -4.441 1 90.88 64 ASN B O 1
ATOM 1718 N N . PHE B 1 65 ? -5.84 -21.266 -4.762 1 90.69 65 PHE B N 1
ATOM 1719 C CA . PHE B 1 65 ? -4.91 -22.344 -5.078 1 90.69 65 PHE B CA 1
ATOM 1720 C C . PHE B 1 65 ? -3.654 -22.234 -4.223 1 90.69 65 PHE B C 1
ATOM 1722 O O . PHE B 1 65 ? -2.797 -23.125 -4.258 1 90.69 65 PHE B O 1
ATOM 1729 N N . MET B 1 66 ? -3.561 -21.25 -3.414 1 92 66 MET B N 1
ATOM 1730 C CA . MET B 1 66 ? -2.42 -21.156 -2.508 1 92 66 MET B CA 1
ATOM 1731 C C . MET B 1 66 ? -2.836 -20.562 -1.167 1 92 66 MET B C 1
ATOM 1733 O O . MET B 1 66 ? -2.199 -19.625 -0.673 1 92 66 MET B O 1
ATOM 1737 N N . PRO B 1 67 ? -3.873 -21.094 -0.582 1 92.62 67 PRO B N 1
ATOM 1738 C CA . PRO B 1 67 ? -4.379 -20.562 0.684 1 92.62 67 PRO B CA 1
ATOM 1739 C C . PRO B 1 67 ? -3.357 -20.656 1.814 1 92.62 67 PRO B C 1
ATOM 1741 O O . PRO B 1 67 ? -3.342 -19.797 2.707 1 92.62 67 PRO B O 1
ATOM 1744 N N . GLN B 1 68 ? -2.533 -21.625 1.784 1 93.81 68 GLN B N 1
ATOM 1745 C CA . GLN B 1 68 ? -1.578 -21.812 2.869 1 93.81 68 GLN B CA 1
ATOM 1746 C C . GLN B 1 68 ? -0.554 -20.688 2.914 1 93.81 68 GLN B C 1
ATOM 1748 O O . GLN B 1 68 ? -0.119 -20.281 3.992 1 93.81 68 GLN B O 1
ATOM 1753 N N . VAL B 1 69 ? -0.15 -20.234 1.773 1 95.06 69 VAL B N 1
ATOM 1754 C CA . VAL B 1 69 ? 0.784 -19.125 1.689 1 95.06 69 VAL B CA 1
ATOM 1755 C C . VAL B 1 69 ? 0.188 -17.906 2.383 1 95.06 69 VAL B C 1
ATOM 1757 O O . VAL B 1 69 ? 0.859 -17.25 3.182 1 95.06 69 VAL B O 1
ATOM 1760 N N . PHE B 1 70 ? -1.045 -17.656 2.16 1 95.81 70 PHE B N 1
ATOM 1761 C CA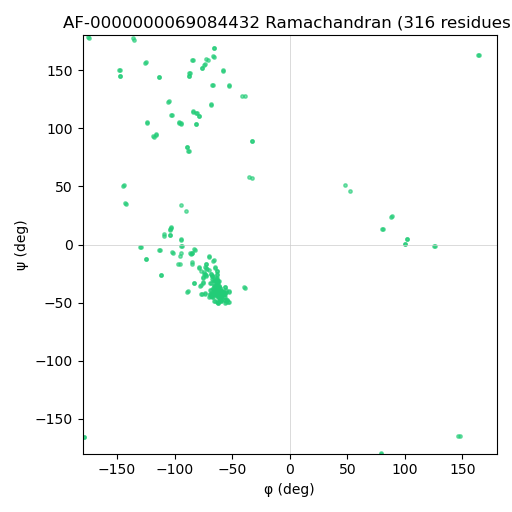 . PHE B 1 70 ? -1.698 -16.484 2.729 1 95.81 70 PHE B CA 1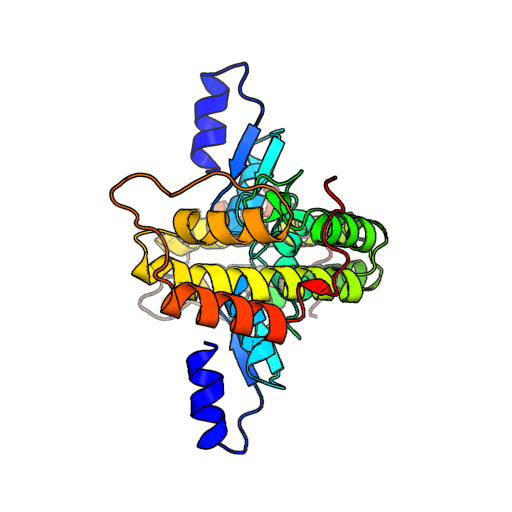
ATOM 1762 C C . PHE B 1 70 ? -2.021 -16.703 4.203 1 95.81 70 PHE B C 1
ATOM 1764 O O . PHE B 1 70 ? -1.991 -15.766 4.996 1 95.81 70 PHE B O 1
ATOM 1771 N N . HIS B 1 71 ? -2.359 -17.938 4.547 1 95.44 71 HIS B N 1
ATOM 1772 C CA . HIS B 1 71 ? -2.551 -18.25 5.961 1 95.44 71 HIS B CA 1
ATOM 1773 C C . HIS B 1 71 ? -1.274 -18 6.754 1 95.44 71 HIS B C 1
ATOM 1775 O O . HIS B 1 71 ? -1.315 -17.375 7.824 1 95.44 71 HIS B O 1
ATOM 1781 N N . ARG B 1 72 ? -0.18 -18.484 6.227 1 95.81 72 ARG B N 1
ATOM 1782 C CA . ARG B 1 72 ? 1.101 -18.234 6.879 1 95.81 72 ARG B CA 1
ATOM 1783 C C . ARG B 1 72 ? 1.399 -16.734 6.957 1 95.81 72 ARG B C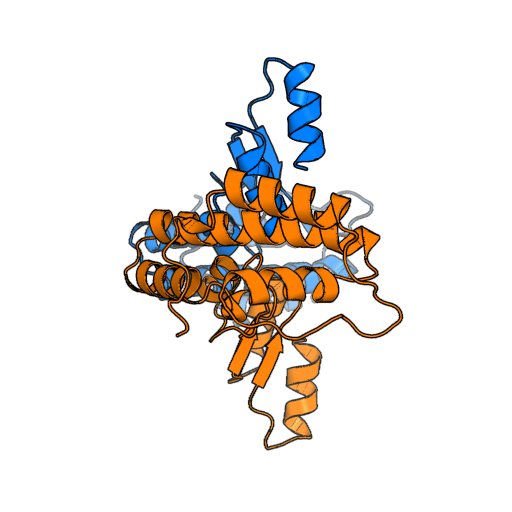 1
ATOM 1785 O O . ARG B 1 72 ? 1.903 -16.25 7.969 1 95.81 72 ARG B O 1
ATOM 1792 N N . LEU B 1 73 ? 1.124 -16.031 5.871 1 95.94 73 LEU B N 1
ATOM 1793 C CA . LEU B 1 73 ? 1.309 -14.594 5.859 1 95.94 73 LEU B CA 1
ATOM 1794 C C . LEU B 1 73 ? 0.551 -13.938 7.012 1 95.94 73 LEU B C 1
ATOM 1796 O O . LEU B 1 73 ? 1.123 -13.148 7.766 1 95.94 73 LEU B O 1
ATOM 1800 N N . LEU B 1 74 ? -0.688 -14.297 7.191 1 95.69 74 LEU B N 1
ATOM 1801 C CA . LEU B 1 74 ? -1.531 -13.734 8.234 1 95.69 74 LEU B CA 1
ATOM 1802 C C . LEU B 1 74 ? -0.998 -14.086 9.617 1 95.69 74 LEU B C 1
ATOM 1804 O O . LEU B 1 74 ? -0.974 -13.242 10.516 1 95.69 74 LEU B O 1
ATOM 1808 N N . GLN B 1 75 ? -0.61 -15.32 9.727 1 95.94 75 GLN B N 1
ATOM 1809 C CA . GLN B 1 75 ? -0.071 -15.773 11.008 1 95.94 75 GLN B CA 1
ATOM 1810 C C . GLN B 1 75 ? 1.204 -15.016 11.367 1 95.94 75 GLN B C 1
ATOM 1812 O O . GLN B 1 75 ? 1.348 -14.531 12.492 1 95.94 75 GLN B O 1
ATOM 1817 N N . HIS B 1 76 ? 2.133 -14.953 10.422 1 95.69 76 HIS B N 1
ATOM 1818 C CA . HIS B 1 76 ? 3.383 -14.242 10.656 1 95.69 76 HIS B CA 1
ATOM 1819 C C . HIS B 1 76 ? 3.127 -12.773 11 1 95.69 76 HIS B C 1
ATOM 1821 O O . HIS B 1 76 ? 3.787 -12.211 11.875 1 95.69 76 HIS B O 1
ATOM 1827 N N . LEU B 1 77 ? 2.221 -12.172 10.281 1 93.62 77 LEU B N 1
ATOM 1828 C CA . LEU B 1 77 ? 1.872 -10.781 10.555 1 93.62 77 LEU B CA 1
ATOM 1829 C C . LEU B 1 77 ? 1.325 -10.625 11.969 1 93.62 77 LEU B C 1
ATOM 1831 O O . LEU B 1 77 ? 1.719 -9.711 12.688 1 93.62 77 LEU B O 1
ATOM 1835 N N . SER B 1 78 ? 0.467 -11.484 12.359 1 92.44 78 SER B N 1
ATOM 1836 C CA . SER B 1 78 ? -0.118 -11.461 13.695 1 92.44 78 SER B CA 1
ATOM 1837 C C . SER B 1 78 ? 0.95 -11.641 14.773 1 92.44 78 SER B C 1
ATOM 1839 O O . SER B 1 78 ? 0.851 -11.062 15.852 1 92.44 78 SER B O 1
ATOM 1841 N N . ASP B 1 79 ? 1.886 -12.414 14.469 1 93.56 79 ASP B N 1
ATOM 1842 C CA . ASP B 1 79 ? 2.959 -12.711 15.406 1 93.56 79 ASP B CA 1
ATOM 1843 C C . ASP B 1 79 ? 4.031 -11.625 15.383 1 93.56 79 ASP B C 1
ATOM 1845 O O . ASP B 1 79 ? 5.02 -11.703 16.125 1 93.56 79 ASP B O 1
ATOM 1849 N N . GLY B 1 80 ? 3.9 -10.672 14.516 1 89.94 80 GLY B N 1
ATOM 1850 C CA . GLY B 1 80 ? 4.863 -9.586 14.414 1 89.94 80 GLY B CA 1
ATOM 1851 C C . GLY B 1 80 ? 6.109 -9.969 13.633 1 89.94 80 GLY B C 1
ATOM 1852 O O . GLY B 1 80 ? 7.129 -9.273 13.711 1 89.94 80 GLY B O 1
ATOM 1853 N N . GLU B 1 81 ? 6.062 -11.078 12.93 1 93.69 81 GLU B N 1
ATOM 1854 C CA . GLU B 1 81 ? 7.176 -11.547 12.109 1 93.69 81 GLU B CA 1
ATOM 1855 C C . GLU B 1 81 ? 7.113 -10.961 10.703 1 93.69 81 GLU B C 1
ATOM 1857 O O . GLU B 1 81 ? 6.832 -11.68 9.742 1 93.69 81 GLU B O 1
ATOM 1862 N N . MET B 1 82 ? 7.531 -9.82 10.547 1 92.31 82 MET B N 1
ATOM 1863 C CA . MET B 1 82 ? 7.32 -9.031 9.328 1 92.31 82 MET B CA 1
ATOM 1864 C C . MET B 1 82 ? 8.125 -9.602 8.164 1 92.31 82 MET B C 1
ATOM 1866 O O . MET B 1 82 ? 7.629 -9.664 7.039 1 92.31 82 MET B O 1
ATOM 1870 N N . GLU B 1 83 ? 9.344 -9.93 8.414 1 93.25 83 GLU B N 1
ATOM 1871 C CA . GLU B 1 83 ? 10.188 -10.453 7.344 1 93.25 83 GLU B CA 1
ATOM 1872 C C . GLU B 1 83 ? 9.617 -11.758 6.785 1 93.25 83 GLU B C 1
ATOM 1874 O O . GLU B 1 83 ? 9.594 -11.953 5.566 1 93.25 83 GLU B O 1
ATOM 1879 N N . LYS B 1 84 ? 9.18 -12.617 7.664 1 95.88 84 LYS B N 1
ATOM 1880 C CA . LYS B 1 84 ? 8.578 -13.875 7.23 1 95.88 84 LYS B CA 1
ATOM 1881 C C . LYS B 1 84 ? 7.277 -13.625 6.473 1 95.88 84 LYS B C 1
ATOM 1883 O O . LYS B 1 84 ? 7.004 -14.289 5.469 1 95.88 84 LYS B O 1
ATOM 1888 N N . ALA B 1 85 ? 6.469 -12.711 6.992 1 95.88 85 ALA B N 1
ATOM 1889 C CA . ALA B 1 85 ? 5.238 -12.344 6.293 1 95.88 85 ALA B CA 1
ATOM 1890 C C . ALA B 1 85 ? 5.543 -11.828 4.887 1 95.88 85 ALA B C 1
ATOM 1892 O O . ALA B 1 85 ? 4.859 -12.188 3.926 1 95.88 85 ALA B O 1
ATOM 1893 N N . ARG B 1 86 ? 6.547 -11.047 4.773 1 95.44 86 ARG B N 1
ATOM 1894 C CA . ARG B 1 86 ? 6.934 -10.492 3.482 1 95.44 86 ARG B CA 1
ATOM 1895 C C . ARG B 1 86 ? 7.383 -11.586 2.525 1 95.44 86 ARG B C 1
ATOM 1897 O O . ARG B 1 86 ? 7.121 -11.516 1.322 1 95.44 86 ARG B O 1
ATOM 1904 N N . GLU B 1 87 ? 8.109 -12.539 3.031 1 95.38 87 GLU B N 1
ATOM 1905 C CA . GLU B 1 87 ? 8.516 -13.664 2.193 1 95.38 87 GLU B CA 1
ATOM 1906 C C . GLU B 1 87 ? 7.301 -14.352 1.563 1 95.38 87 GLU B C 1
ATOM 1908 O O . GLU B 1 87 ? 7.336 -14.727 0.39 1 95.38 87 GLU B O 1
ATOM 1913 N N . GLU B 1 88 ? 6.258 -14.516 2.369 1 96.38 88 GLU B N 1
ATOM 1914 C CA . GLU B 1 88 ? 5.031 -15.102 1.838 1 96.38 88 GLU B CA 1
ATOM 1915 C C . GLU B 1 88 ? 4.391 -14.18 0.8 1 96.38 88 GLU B C 1
ATOM 1917 O O . GLU B 1 88 ? 3.898 -14.648 -0.23 1 96.38 88 GLU B O 1
ATOM 1922 N N . GLN B 1 89 ? 4.363 -12.906 1.068 1 97.19 89 GLN B N 1
ATOM 1923 C CA . GLN B 1 89 ? 3.854 -11.93 0.107 1 97.19 89 GLN B CA 1
ATOM 1924 C C . GLN B 1 89 ? 4.629 -12 -1.206 1 97.19 89 GLN B C 1
ATOM 1926 O O . GLN B 1 89 ? 4.043 -11.875 -2.285 1 97.19 89 GLN B O 1
ATOM 1931 N N . ILE B 1 90 ? 5.914 -12.164 -1.111 1 96.12 90 ILE B N 1
ATOM 1932 C CA . ILE B 1 90 ? 6.781 -12.25 -2.279 1 96.12 90 ILE B CA 1
ATOM 1933 C C . ILE B 1 90 ? 6.438 -13.5 -3.084 1 96.12 90 ILE B C 1
ATOM 1935 O O . ILE B 1 90 ? 6.398 -13.469 -4.316 1 96.12 90 ILE B O 1
ATOM 1939 N N . ARG B 1 91 ? 6.184 -14.602 -2.396 1 94.94 91 ARG B N 1
ATOM 1940 C CA . ARG B 1 91 ? 5.73 -15.812 -3.082 1 94.94 91 ARG B CA 1
ATOM 1941 C C . ARG B 1 91 ? 4.457 -15.547 -3.879 1 94.94 91 ARG B C 1
ATOM 1943 O O . ARG B 1 91 ? 4.344 -15.961 -5.031 1 94.94 91 ARG B O 1
ATOM 1950 N N . ALA B 1 92 ? 3.529 -14.852 -3.252 1 95.12 92 ALA B N 1
ATOM 1951 C CA . ALA B 1 92 ? 2.281 -14.492 -3.922 1 95.12 92 ALA B CA 1
ATOM 1952 C C . ALA B 1 92 ? 2.549 -13.648 -5.168 1 95.12 92 ALA B C 1
ATOM 1954 O O . ALA B 1 92 ? 1.939 -13.867 -6.215 1 95.12 92 ALA B O 1
ATOM 1955 N N . GLN B 1 93 ? 3.463 -12.766 -5.035 1 95.25 93 GLN B N 1
ATOM 1956 C CA . GLN B 1 93 ? 3.771 -11.867 -6.141 1 95.25 93 GLN B CA 1
ATOM 1957 C C . GLN B 1 93 ? 4.414 -12.617 -7.301 1 95.25 93 GLN B C 1
ATOM 1959 O O . GLN B 1 93 ? 4.184 -12.289 -8.469 1 95.25 93 GLN B O 1
ATOM 1964 N N . LYS B 1 94 ? 5.246 -13.523 -6.996 1 94.94 94 LYS B N 1
ATOM 1965 C CA . LYS B 1 94 ? 5.867 -14.328 -8.039 1 94.94 94 LYS B CA 1
ATOM 1966 C C . LYS B 1 94 ? 4.816 -15.055 -8.883 1 94.94 94 LYS B C 1
ATOM 1968 O O . LYS B 1 94 ? 4.895 -15.055 -10.109 1 94.94 94 LYS B O 1
ATOM 1973 N N . VAL B 1 95 ? 3.834 -15.578 -8.25 1 94.06 95 VAL B N 1
ATOM 1974 C CA . VAL B 1 95 ? 2.783 -16.312 -8.945 1 94.06 95 VAL B CA 1
ATOM 1975 C C . VAL B 1 95 ? 1.883 -15.336 -9.703 1 94.06 95 VAL B C 1
ATOM 1977 O O . VAL B 1 95 ? 1.479 -15.609 -10.836 1 94.06 95 VAL B O 1
ATOM 1980 N N . LEU B 1 96 ? 1.598 -14.297 -9.055 1 93.81 96 LEU B N 1
ATOM 1981 C CA . LEU B 1 96 ? 0.771 -13.281 -9.703 1 93.81 96 LEU B CA 1
ATOM 1982 C C . LEU B 1 96 ? 1.415 -12.805 -11 1 93.81 96 LEU B C 1
ATOM 1984 O O . LEU B 1 96 ? 0.733 -12.641 -12.016 1 93.81 96 LEU B O 1
ATOM 1988 N N . ARG B 1 97 ? 2.635 -12.609 -10.984 1 92.44 97 ARG B N 1
ATOM 1989 C CA . ARG B 1 97 ? 3.359 -12.164 -12.172 1 92.44 97 ARG B CA 1
ATOM 1990 C C . ARG B 1 97 ? 3.262 -13.195 -13.289 1 92.44 97 ARG B C 1
ATOM 1992 O O . ARG B 1 97 ? 3.123 -12.836 -14.461 1 92.44 97 ARG B O 1
ATOM 1999 N N . LEU B 1 98 ? 3.385 -14.398 -12.945 1 92.94 98 LEU B N 1
ATOM 2000 C CA . LEU B 1 98 ? 3.25 -15.469 -13.93 1 92.94 98 LEU B CA 1
ATOM 2001 C C . LEU B 1 98 ? 1.847 -15.477 -14.531 1 92.94 98 LEU B C 1
ATOM 2003 O O . LEU B 1 98 ? 1.686 -15.633 -15.742 1 92.94 98 LEU B O 1
ATOM 2007 N N . MET B 1 99 ? 0.882 -15.297 -13.68 1 92.44 99 MET B N 1
ATOM 2008 C CA . MET B 1 99 ? -0.503 -15.297 -14.141 1 92.44 99 MET B CA 1
ATOM 2009 C C . MET B 1 99 ? -0.759 -14.133 -15.094 1 92.44 99 MET B C 1
ATOM 2011 O O . MET B 1 99 ? -1.434 -14.297 -16.109 1 92.44 99 MET B O 1
ATOM 2015 N N . VAL B 1 100 ? -0.211 -13.047 -14.734 1 91.56 100 VAL B N 1
ATOM 2016 C CA . VAL B 1 100 ? -0.383 -11.867 -15.578 1 91.56 100 VAL B CA 1
ATOM 2017 C C . VAL B 1 100 ? 0.336 -12.078 -16.906 1 91.56 100 VAL B C 1
ATOM 2019 O O . VAL B 1 100 ? -0.212 -11.781 -17.969 1 91.56 100 VAL B O 1
ATOM 2022 N N . LYS B 1 101 ? 1.521 -12.562 -16.859 1 91.81 101 LYS B N 1
ATOM 2023 C CA . LYS B 1 101 ? 2.309 -12.852 -18.047 1 91.81 101 LYS B CA 1
ATOM 2024 C C . LYS B 1 101 ? 1.536 -13.75 -19.016 1 91.81 101 LYS B C 1
ATOM 2026 O O . LYS B 1 101 ? 1.411 -13.43 -20.203 1 91.81 101 LYS B O 1
ATOM 2031 N N . HIS B 1 102 ? 1.002 -14.766 -18.562 1 92.88 102 HIS B N 1
ATOM 2032 C CA . HIS B 1 102 ? 0.322 -15.734 -19.406 1 92.88 102 HIS B CA 1
ATOM 2033 C C . HIS B 1 102 ? -1.11 -15.305 -19.703 1 92.88 102 HIS B C 1
ATOM 2035 O O . HIS B 1 102 ? -1.644 -15.602 -20.766 1 92.88 102 HIS B O 1
ATOM 2041 N N . GLY B 1 103 ? -1.74 -14.633 -18.766 1 91.88 103 GLY B N 1
ATOM 2042 C CA . GLY B 1 103 ? -3.121 -14.203 -18.922 1 91.88 103 GLY B CA 1
ATOM 2043 C C . GLY B 1 103 ? -3.305 -13.164 -20 1 91.88 103 GLY B C 1
ATOM 2044 O O . GLY B 1 103 ? -4.371 -13.078 -20.625 1 91.88 103 GLY B O 1
ATOM 2045 N N . HIS B 1 104 ? -2.311 -12.414 -20.156 1 87.81 104 HIS B N 1
ATOM 2046 C CA . HIS B 1 104 ? -2.363 -11.328 -21.125 1 87.81 104 HIS B CA 1
ATOM 2047 C C . HIS B 1 104 ? -2.719 -11.859 -22.516 1 87.81 104 HIS B C 1
ATOM 2049 O O . HIS B 1 104 ? -3.518 -11.25 -23.219 1 87.81 104 HIS B O 1
ATOM 2055 N N . SER B 1 105 ? -2.201 -12.945 -22.844 1 89 105 SER B N 1
ATOM 2056 C CA . SER B 1 105 ? -2.402 -13.484 -24.188 1 89 105 SER B CA 1
ATOM 2057 C C . SER B 1 105 ? -3.68 -14.305 -24.281 1 89 105 SER B C 1
ATOM 2059 O O . SER B 1 105 ? -4.141 -14.641 -25.375 1 89 105 SER B O 1
ATOM 2061 N N . LEU B 1 106 ? -4.285 -14.531 -23.203 1 92.62 106 LEU B N 1
ATOM 2062 C CA . LEU B 1 106 ? -5.41 -15.461 -23.172 1 92.62 106 LEU B CA 1
ATOM 2063 C C . LEU B 1 106 ? -6.738 -14.703 -23.125 1 92.62 106 LEU B C 1
ATOM 2065 O O . LEU B 1 106 ? -7.805 -15.312 -23.203 1 92.62 106 LEU B O 1
ATOM 2069 N N . GLY B 1 107 ? -6.66 -13.398 -22.984 1 87 107 GLY B N 1
ATOM 2070 C CA . GLY B 1 107 ? -7.859 -12.578 -22.922 1 87 107 GLY B CA 1
ATOM 2071 C C . GLY B 1 107 ? -8.25 -12.195 -21.516 1 87 107 GLY B C 1
ATOM 2072 O O . GLY B 1 107 ? -9.289 -11.57 -21.297 1 87 107 GLY B O 1
ATOM 2073 N N . GLY B 1 108 ? -7.457 -12.633 -20.547 1 85.81 108 GLY B N 1
ATOM 2074 C CA . GLY B 1 108 ? -7.738 -12.289 -19.156 1 85.81 108 GLY B CA 1
ATOM 2075 C C . GLY B 1 108 ? -7 -13.164 -18.156 1 85.81 108 GLY B C 1
ATOM 2076 O O . GLY B 1 108 ? -6.668 -14.312 -18.469 1 85.81 108 GLY B O 1
ATOM 2077 N N . ASN B 1 109 ? -6.938 -12.695 -16.953 1 85.81 109 ASN B N 1
ATOM 2078 C CA . ASN B 1 109 ? -6.191 -13.406 -15.914 1 85.81 109 ASN B CA 1
ATOM 2079 C C . ASN B 1 109 ? -6.934 -14.648 -15.438 1 85.81 109 ASN B C 1
ATOM 2081 O O . ASN B 1 109 ? -6.309 -15.617 -14.992 1 85.81 109 ASN B O 1
ATOM 2085 N N . VAL B 1 110 ? -8.188 -14.617 -15.586 1 87.25 110 VAL B N 1
ATOM 2086 C CA . VAL B 1 110 ? -8.992 -15.75 -15.148 1 87.25 110 VAL B CA 1
ATOM 2087 C C . VAL B 1 110 ? -8.609 -17 -15.953 1 87.25 110 VAL B C 1
ATOM 2089 O O . VAL B 1 110 ? -8.617 -18.109 -15.43 1 87.25 110 VAL B O 1
ATOM 2092 N N . ALA B 1 111 ? -8.242 -16.797 -17.172 1 91.56 111 ALA B N 1
ATOM 2093 C CA . ALA B 1 111 ? -7.855 -17.906 -18.031 1 91.56 111 ALA B CA 1
ATOM 2094 C C . ALA B 1 111 ? -6.566 -18.547 -17.547 1 91.56 111 ALA B C 1
ATOM 2096 O O . ALA B 1 111 ? -6.34 -19.75 -17.766 1 91.56 111 ALA B O 1
ATOM 2097 N N . ALA B 1 112 ? -5.785 -17.75 -16.891 1 92.25 112 ALA B N 1
ATOM 2098 C CA . ALA B 1 112 ? -4.535 -18.281 -16.344 1 92.25 112 ALA B CA 1
ATOM 2099 C C . ALA B 1 112 ? -4.762 -18.938 -14.984 1 92.25 112 ALA B C 1
ATOM 2101 O O . ALA B 1 112 ? -3.936 -19.719 -14.516 1 92.25 112 ALA B O 1
ATOM 2102 N N . VAL B 1 113 ? -5.875 -18.641 -14.383 1 92.25 113 VAL B N 1
ATOM 2103 C CA . VAL B 1 113 ? -6.211 -19.219 -13.078 1 92.25 113 VAL B CA 1
ATOM 2104 C C . VAL B 1 113 ? -6.641 -20.672 -13.25 1 92.25 113 VAL B C 1
ATOM 2106 O O . VAL B 1 113 ? -6.371 -21.516 -12.391 1 92.25 113 VAL B O 1
ATOM 2109 N N . LYS B 1 114 ? -7.246 -20.953 -14.344 1 92.81 114 LYS B N 1
ATOM 2110 C CA . LYS B 1 114 ? -7.801 -22.281 -14.562 1 92.81 114 LYS B CA 1
ATOM 2111 C C . LYS B 1 114 ? -6.703 -23.344 -14.562 1 92.81 114 LYS B C 1
ATOM 2113 O O . LYS B 1 114 ? -6.797 -24.344 -13.844 1 92.81 114 LYS B O 1
ATOM 2118 N N . PRO B 1 115 ? -5.684 -23.156 -15.305 1 91.62 115 PRO B N 1
ATOM 2119 C CA . PRO B 1 115 ? -4.613 -24.156 -15.211 1 91.62 115 PRO B CA 1
ATOM 2120 C C . PRO B 1 115 ? -3.973 -24.203 -13.828 1 91.62 115 PRO B C 1
ATOM 2122 O O . PRO B 1 115 ? -3.52 -25.266 -13.398 1 91.62 115 PRO B O 1
ATOM 2125 N N . MET B 1 116 ? -3.92 -23.156 -13.117 1 91.94 116 MET B N 1
ATOM 2126 C CA . MET B 1 116 ? -3.42 -23.172 -11.742 1 91.94 116 MET B CA 1
ATOM 2127 C C . MET B 1 116 ? -4.285 -24.062 -10.859 1 91.94 116 MET B C 1
ATOM 2129 O O . MET B 1 116 ? -3.768 -24.828 -10.039 1 91.94 116 MET B O 1
ATOM 2133 N N . MET B 1 117 ? -5.586 -23.859 -11.047 1 92.81 117 MET B N 1
ATOM 2134 C CA . MET B 1 117 ? -6.52 -24.688 -10.273 1 92.81 117 MET B CA 1
ATOM 2135 C C . MET B 1 117 ? -6.336 -26.156 -10.586 1 92.81 117 MET B C 1
ATOM 2137 O O . MET B 1 117 ? -6.406 -27 -9.695 1 92.81 117 MET B O 1
ATOM 2141 N N . ALA B 1 118 ? -6.074 -26.469 -11.805 1 90.81 118 ALA B N 1
ATOM 2142 C CA . ALA B 1 118 ? -5.828 -27.844 -12.203 1 90.81 118 ALA B CA 1
ATOM 2143 C C . ALA B 1 118 ? -4.578 -28.406 -11.516 1 90.81 118 ALA B C 1
ATOM 2145 O O . ALA B 1 118 ? -4.527 -29.578 -11.156 1 90.81 118 ALA B O 1
ATOM 2146 N N . LEU B 1 119 ? -3.592 -27.562 -11.328 1 88.81 119 LEU B N 1
ATOM 2147 C CA . LEU B 1 119 ? -2.336 -27.953 -10.695 1 88.81 119 LEU B CA 1
ATOM 2148 C C . LEU B 1 119 ? -2.562 -28.391 -9.258 1 88.81 119 LEU B C 1
ATOM 2150 O O . LEU B 1 119 ? -1.789 -29.172 -8.711 1 88.81 119 LEU B O 1
ATOM 2154 N N . VAL B 1 120 ? -3.658 -27.828 -8.727 1 89 120 VAL B N 1
ATOM 2155 C CA . VAL B 1 120 ? -3.91 -28.188 -7.336 1 89 120 VAL B CA 1
ATOM 2156 C C . VAL B 1 120 ? -5.043 -29.203 -7.258 1 89 120 VAL B C 1
ATOM 2158 O O . VAL B 1 120 ? -5.645 -29.406 -6.199 1 89 120 VAL B O 1
ATOM 2161 N N . GLY B 1 121 ? -5.406 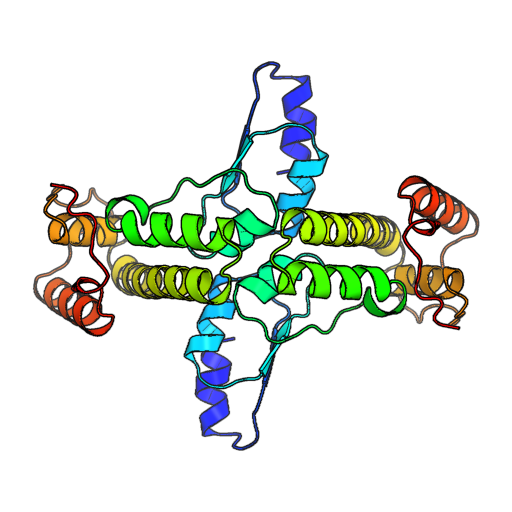-29.766 -8.344 1 89.25 121 GLY B N 1
ATOM 2162 C CA . GLY B 1 121 ? -6.281 -30.938 -8.359 1 89.25 121 GLY B CA 1
ATOM 2163 C C . GLY B 1 121 ? -7.719 -30.594 -8.703 1 89.25 121 GLY B C 1
ATOM 2164 O O . GLY B 1 121 ? -8.609 -31.438 -8.594 1 89.25 121 GLY B O 1
ATOM 2165 N N . LEU B 1 122 ? -7.984 -29.312 -9.047 1 91.5 122 LEU B N 1
ATOM 2166 C CA . LEU B 1 122 ? -9.344 -28.891 -9.375 1 91.5 122 LEU B CA 1
ATOM 2167 C C . LEU B 1 122 ? -9.438 -28.438 -10.828 1 91.5 122 LEU B C 1
ATOM 2169 O O . LEU B 1 122 ? -9.164 -27.281 -11.148 1 91.5 122 LEU B O 1
ATOM 2173 N N . ASP B 1 123 ? -9.82 -29.328 -11.609 1 91.25 123 ASP B N 1
ATOM 2174 C CA . ASP B 1 123 ? -10.016 -29 -13.016 1 91.25 123 ASP B CA 1
ATOM 2175 C C . ASP B 1 123 ? -11.367 -28.328 -13.242 1 91.25 123 ASP B C 1
ATOM 2177 O O . ASP B 1 123 ? -12.414 -28.984 -13.188 1 91.25 123 ASP B O 1
ATOM 2181 N N . LEU B 1 124 ? -11.359 -27.109 -13.602 1 91.38 124 LEU B N 1
ATOM 2182 C CA . LEU B 1 124 ? -12.586 -26.328 -13.695 1 91.38 124 LEU B CA 1
ATOM 2183 C C . LEU B 1 124 ? -13.008 -26.141 -15.148 1 91.38 124 LEU B C 1
ATOM 2185 O O . LEU B 1 124 ? -13.914 -25.359 -15.445 1 91.38 124 LEU B O 1
ATOM 2189 N N . GLY B 1 125 ? -12.289 -26.859 -16.016 1 92.06 125 GLY B N 1
ATOM 2190 C CA . GLY B 1 125 ? -12.625 -26.781 -17.422 1 92.06 125 GLY B CA 1
ATOM 2191 C C . GLY B 1 125 ? -12.086 -25.531 -18.094 1 92.06 125 GLY B C 1
ATOM 2192 O O . GLY B 1 125 ? -11.367 -24.75 -17.484 1 92.06 125 GLY B O 1
ATOM 2193 N N . PRO B 1 126 ? -12.367 -25.375 -19.375 1 90.88 126 PRO B N 1
ATOM 2194 C CA . PRO B 1 126 ? -11.836 -24.266 -20.156 1 90.88 126 PRO B CA 1
ATOM 2195 C C . PRO B 1 126 ? -12.523 -22.938 -19.828 1 90.88 126 PRO B C 1
ATOM 2197 O O . PRO B 1 126 ? -13.641 -22.922 -19.297 1 90.88 126 PRO B O 1
ATOM 2200 N N . PRO B 1 127 ? -11.789 -21.875 -20.062 1 92.31 127 PRO B N 1
ATOM 2201 C CA . PRO B 1 127 ? -12.422 -20.562 -19.875 1 92.31 127 PRO B CA 1
ATOM 2202 C C . PRO B 1 127 ? -13.539 -20.297 -20.875 1 92.31 127 PRO B C 1
ATOM 2204 O O . PRO B 1 127 ? -13.602 -20.953 -21.922 1 92.31 127 PRO B O 1
ATOM 2207 N N . ARG B 1 128 ? -14.359 -19.359 -20.531 1 91.25 128 ARG B N 1
ATOM 2208 C CA . ARG B 1 128 ? -15.414 -18.938 -21.438 1 91.25 128 ARG B CA 1
ATOM 2209 C C . ARG B 1 128 ? -14.93 -17.844 -22.391 1 91.25 128 ARG B C 1
ATOM 2211 O O . ARG B 1 128 ? -14.07 -17.031 -22.016 1 91.25 128 ARG B O 1
ATOM 2218 N N . HIS B 1 129 ? -15.477 -17.906 -23.641 1 90.56 129 HIS B N 1
ATOM 2219 C CA . HIS B 1 129 ? -15.18 -16.828 -24.578 1 90.56 129 HIS B CA 1
ATOM 2220 C C . HIS B 1 129 ? -15.5 -15.461 -23.969 1 90.56 129 HIS B C 1
ATOM 2222 O O . HIS B 1 129 ? -16.453 -15.328 -23.203 1 90.56 129 HIS B O 1
ATOM 2228 N N . PRO B 1 130 ? -14.656 -14.492 -24.156 1 91.56 130 PRO B N 1
ATOM 2229 C CA . PRO B 1 130 ? -13.641 -14.391 -25.219 1 91.56 130 PRO B CA 1
ATOM 2230 C C . PRO B 1 130 ? -12.273 -14.898 -24.766 1 91.56 130 PRO B C 1
ATOM 2232 O O . PRO B 1 130 ? -11.32 -14.883 -25.547 1 91.56 130 PRO B O 1
ATOM 2235 N N . MET B 1 131 ? -12.234 -15.398 -23.641 1 93.31 131 MET B N 1
ATOM 2236 C CA . MET B 1 131 ? -10.969 -15.992 -23.203 1 93.31 131 MET B CA 1
ATOM 2237 C C . MET B 1 131 ? -10.758 -17.344 -23.859 1 93.31 131 MET B C 1
ATOM 2239 O O . MET B 1 131 ? -11.719 -18 -24.266 1 93.31 131 MET B O 1
ATOM 2243 N N . ARG B 1 132 ? -9.516 -17.672 -24.016 1 93.06 132 ARG B N 1
ATOM 2244 C CA . ARG B 1 132 ? -9.227 -18.953 -24.625 1 93.06 132 ARG B CA 1
ATOM 2245 C C . ARG B 1 132 ? -8.32 -19.797 -23.734 1 93.06 132 ARG B C 1
ATOM 2247 O O . ARG B 1 132 ? -7.578 -19.25 -22.922 1 93.06 132 ARG B O 1
ATOM 2254 N N . PRO B 1 133 ? -8.414 -21.094 -23.969 1 93.81 133 PRO B N 1
ATOM 2255 C CA . PRO B 1 133 ? -7.48 -21.953 -23.234 1 93.81 133 PRO B CA 1
ATOM 2256 C C . PRO B 1 133 ? -6.047 -21.844 -23.75 1 93.81 133 PRO B C 1
ATOM 2258 O O . PRO B 1 133 ? -5.82 -21.359 -24.859 1 93.81 133 PRO B O 1
ATOM 2261 N N . MET B 1 134 ? -5.145 -22.25 -22.891 1 94.38 134 MET B N 1
ATOM 2262 C CA . MET B 1 134 ? -3.752 -22.328 -23.328 1 94.38 134 MET B CA 1
ATOM 2263 C C . MET B 1 134 ? -3.566 -23.422 -24.375 1 94.38 134 MET B C 1
ATOM 2265 O O . MET B 1 134 ? -4.176 -24.484 -24.281 1 94.38 134 MET B O 1
ATOM 2269 N N . THR B 1 135 ? -2.795 -23.031 -25.344 1 94.81 135 THR B N 1
ATOM 2270 C CA . THR B 1 135 ? -2.326 -24.078 -26.25 1 94.81 135 THR B CA 1
ATOM 2271 C C . THR B 1 135 ? -1.401 -25.047 -25.516 1 94.81 135 THR B C 1
ATOM 2273 O O . THR B 1 135 ? -1.008 -24.781 -24.375 1 94.81 135 THR B O 1
ATOM 2276 N N . VAL B 1 136 ? -1.103 -26.156 -26.172 1 95.75 136 VAL B N 1
ATOM 2277 C CA . VAL B 1 136 ? -0.206 -27.141 -25.578 1 95.75 136 VAL B CA 1
ATOM 2278 C C . VAL B 1 136 ? 1.146 -26.5 -25.281 1 95.75 136 VAL B C 1
ATOM 2280 O O . VAL B 1 136 ? 1.713 -26.688 -24.203 1 95.75 136 VAL B O 1
ATOM 2283 N N . ASP B 1 137 ? 1.625 -25.672 -26.188 1 96.31 137 ASP B N 1
ATOM 2284 C CA . ASP B 1 137 ? 2.914 -25.016 -26.016 1 96.31 137 ASP B CA 1
ATOM 2285 C C . ASP B 1 137 ? 2.867 -24.016 -24.859 1 96.31 137 ASP B C 1
ATOM 2287 O O . ASP B 1 137 ? 3.805 -23.922 -24.062 1 96.31 137 ASP B O 1
ATOM 2291 N N . GLU B 1 138 ? 1.813 -23.281 -24.797 1 95.19 138 GLU B N 1
ATOM 2292 C CA . GLU B 1 138 ? 1.648 -22.297 -23.734 1 95.19 138 GLU B CA 1
ATOM 2293 C C . GLU B 1 138 ? 1.568 -22.969 -22.359 1 95.19 138 GLU B C 1
ATOM 2295 O O . GLU B 1 138 ? 2.078 -22.438 -21.375 1 95.19 138 GLU B O 1
ATOM 2300 N N . LEU B 1 139 ? 0.913 -24.078 -22.375 1 94.88 139 LEU B N 1
ATOM 2301 C CA . LEU B 1 139 ? 0.781 -24.828 -21.141 1 94.88 139 LEU B CA 1
ATOM 2302 C C . LEU B 1 139 ? 2.137 -25.344 -20.672 1 94.88 139 LEU B C 1
ATOM 2304 O O . LEU B 1 139 ? 2.426 -25.344 -19.469 1 94.88 139 LEU B O 1
ATOM 2308 N N . ILE B 1 140 ? 2.932 -25.828 -21.547 1 96.12 140 ILE B N 1
ATOM 2309 C CA . ILE B 1 140 ? 4.277 -26.297 -21.234 1 96.12 140 ILE B CA 1
ATOM 2310 C C . ILE B 1 140 ? 5.094 -25.141 -20.641 1 96.12 140 ILE B C 1
ATOM 2312 O O . ILE B 1 140 ? 5.758 -25.312 -19.609 1 96.12 140 ILE B O 1
ATOM 2316 N N . ASP B 1 141 ? 4.992 -24 -21.266 1 95.81 141 ASP B N 1
ATOM 2317 C CA . ASP B 1 141 ? 5.688 -22.812 -20.781 1 95.81 141 ASP B CA 1
ATOM 2318 C C . ASP B 1 141 ? 5.195 -22.422 -19.391 1 95.81 141 ASP B C 1
ATOM 2320 O O . ASP B 1 141 ? 5.992 -22.047 -18.516 1 95.81 141 ASP B O 1
ATOM 2324 N N . PHE B 1 142 ? 3.941 -22.516 -19.266 1 94.88 142 PHE B N 1
ATOM 2325 C CA . PHE B 1 142 ? 3.305 -22.203 -18 1 94.88 142 PHE B CA 1
ATOM 2326 C C . PHE B 1 142 ? 3.824 -23.109 -16.891 1 94.88 142 PHE B C 1
ATOM 2328 O O . PHE B 1 142 ? 4.219 -22.625 -15.82 1 94.88 142 PHE B O 1
ATOM 2335 N N . HIS B 1 143 ? 3.873 -24.344 -17.125 1 94.75 143 HIS B N 1
ATOM 2336 C CA . HIS B 1 143 ? 4.355 -25.312 -16.141 1 94.75 143 HIS B CA 1
ATOM 2337 C C . HIS B 1 143 ? 5.828 -25.078 -15.82 1 94.75 143 HIS B C 1
ATOM 2339 O O . HIS B 1 143 ? 6.246 -25.188 -14.664 1 94.75 143 HIS B O 1
ATOM 2345 N N . ARG B 1 144 ? 6.562 -24.781 -16.828 1 96.25 144 ARG B N 1
ATOM 2346 C CA . ARG B 1 144 ? 7.977 -24.484 -16.625 1 96.25 144 ARG B CA 1
ATOM 2347 C C . ARG B 1 144 ? 8.156 -23.281 -15.711 1 96.25 144 ARG B C 1
ATOM 2349 O O . ARG B 1 144 ? 8.961 -23.312 -14.773 1 96.25 144 ARG B O 1
ATOM 2356 N N . ASP B 1 145 ? 7.414 -22.266 -15.984 1 95.5 145 ASP B N 1
ATOM 2357 C CA . ASP B 1 145 ? 7.5 -21.047 -15.18 1 95.5 145 ASP B CA 1
ATOM 2358 C C . ASP B 1 145 ? 7.105 -21.312 -13.727 1 95.5 145 ASP B C 1
ATOM 2360 O O . ASP B 1 145 ? 7.75 -20.812 -12.805 1 95.5 145 ASP B O 1
ATOM 2364 N N . ILE B 1 146 ? 6.078 -22.094 -13.531 1 93.94 146 ILE B N 1
ATOM 2365 C CA . ILE B 1 146 ? 5.586 -22.422 -12.203 1 93.94 146 ILE B CA 1
ATOM 2366 C C . ILE B 1 146 ? 6.648 -23.219 -11.445 1 93.94 146 ILE B C 1
ATOM 2368 O O . ILE B 1 146 ? 6.883 -22.984 -10.258 1 93.94 146 ILE B O 1
ATOM 2372 N N . ASP B 1 147 ? 7.281 -24.109 -12.141 1 93.69 147 ASP B N 1
ATOM 2373 C CA . ASP B 1 147 ? 8.344 -24.906 -11.539 1 93.69 147 ASP B CA 1
ATOM 2374 C C . ASP B 1 147 ? 9.531 -24.031 -11.141 1 93.69 147 ASP B C 1
ATOM 2376 O O . ASP B 1 147 ? 10.133 -24.234 -10.086 1 93.69 147 ASP B O 1
ATOM 2380 N N . LEU B 1 148 ? 9.844 -23.141 -11.953 1 93.75 148 LEU B N 1
ATOM 2381 C CA 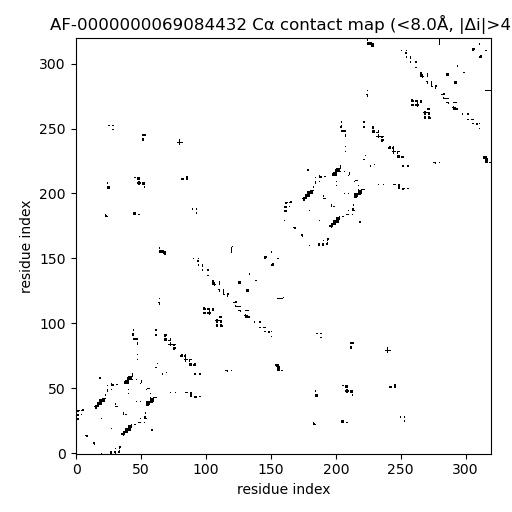. LEU B 1 148 ? 10.984 -22.25 -11.719 1 93.75 148 LEU B CA 1
ATOM 2382 C C . LEU B 1 148 ? 10.766 -21.406 -10.477 1 93.75 148 LEU B C 1
ATOM 2384 O O . LEU B 1 148 ? 11.719 -21.125 -9.742 1 93.75 148 LEU B O 1
ATOM 2388 N N . VAL B 1 149 ? 9.562 -21 -10.227 1 92.62 149 VAL B N 1
ATOM 2389 C CA . VAL B 1 149 ? 9.289 -20.141 -9.078 1 92.62 149 VAL B CA 1
ATOM 2390 C C . VAL B 1 149 ? 9.234 -20.984 -7.805 1 92.62 149 VAL B C 1
ATOM 2392 O O . VAL B 1 149 ? 9.383 -20.469 -6.699 1 92.62 149 VAL B O 1
ATOM 2395 N N . GLY B 1 150 ? 9.031 -22.281 -7.922 1 91.56 150 GLY B N 1
ATOM 2396 C CA . GLY B 1 150 ? 9.055 -23.172 -6.781 1 91.56 150 GLY B CA 1
ATOM 2397 C C . GLY B 1 150 ? 7.703 -23.312 -6.098 1 91.56 150 GLY B C 1
ATOM 2398 O O . GLY B 1 150 ? 7.633 -23.625 -4.91 1 91.56 150 GLY B O 1
ATOM 2399 N N . PHE B 1 151 ? 6.699 -23.047 -6.859 1 92.19 151 PHE B N 1
ATOM 2400 C CA . PHE B 1 151 ? 5.34 -23.062 -6.336 1 92.19 151 PHE B CA 1
ATOM 2401 C C . PHE B 1 151 ? 5.047 -24.375 -5.625 1 92.19 151 PHE B C 1
ATOM 2403 O O . PHE B 1 151 ? 4.438 -24.391 -4.555 1 92.19 151 PHE B O 1
ATOM 2410 N N . LYS B 1 152 ? 5.473 -25.438 -6.105 1 87.69 152 LYS B N 1
ATOM 2411 C CA . LYS B 1 152 ? 5.18 -26.781 -5.594 1 87.69 152 LYS B CA 1
ATOM 2412 C C . LYS B 1 152 ? 5.809 -26.984 -4.219 1 87.69 152 LYS B C 1
ATOM 2414 O O . LYS B 1 152 ? 5.426 -27.906 -3.49 1 87.69 152 LYS B O 1
ATOM 2419 N N . ASN B 1 153 ? 6.688 -26.109 -3.873 1 89.38 153 ASN B N 1
ATOM 2420 C CA . ASN B 1 153 ? 7.398 -26.25 -2.607 1 89.38 153 ASN B CA 1
ATOM 2421 C C . ASN B 1 153 ? 6.734 -25.453 -1.491 1 89.38 153 ASN B C 1
ATOM 2423 O O . ASN B 1 153 ? 7.184 -25.5 -0.344 1 89.38 153 ASN B O 1
ATOM 2427 N N . TRP B 1 154 ? 5.801 -24.703 -1.797 1 86.62 154 TRP B N 1
ATOM 2428 C CA . TRP B 1 154 ? 5.234 -23.797 -0.8 1 86.62 154 TRP B CA 1
ATOM 2429 C C . TRP B 1 154 ? 4.02 -24.438 -0.127 1 86.62 154 TRP B C 1
ATOM 2431 O O . TRP B 1 154 ? 3.242 -23.734 0.538 1 86.62 154 TRP B O 1
ATOM 2441 N N . ASP B 1 155 ? 3.98 -25.672 0.074 1 63.34 155 ASP B N 1
ATOM 2442 C CA . ASP B 1 155 ? 2.916 -26.469 0.681 1 63.34 155 ASP B CA 1
ATOM 2443 C C . ASP B 1 155 ? 1.559 -26.125 0.073 1 63.34 155 ASP B C 1
ATOM 2445 O O . ASP B 1 155 ? 0.801 -25.328 0.643 1 63.34 155 ASP B O 1
ATOM 2449 N N . PRO B 1 156 ? 1.492 -26.141 -1.155 1 53.38 156 PRO B N 1
ATOM 2450 C CA . PRO B 1 156 ? 0.181 -25.844 -1.736 1 53.38 156 PRO B CA 1
ATOM 2451 C C . PRO B 1 156 ? -0.966 -26.516 -0.978 1 53.38 156 PRO B C 1
ATOM 2453 O O . PRO B 1 156 ? -0.752 -27.5 -0.271 1 53.38 156 PRO B O 1
ATOM 2456 N N . ALA B 1 157 ? -2.018 -25.703 -0.58 1 50.31 157 ALA B N 1
ATOM 2457 C CA . ALA B 1 157 ? -3.186 -26.219 0.132 1 50.31 157 ALA B CA 1
ATOM 2458 C C . ALA B 1 157 ? -3.521 -27.641 -0.31 1 50.31 157 ALA B C 1
ATOM 2460 O O . ALA B 1 157 ? -3.51 -27.938 -1.506 1 50.31 157 ALA B O 1
ATOM 2461 N N . ASN B 1 158 ? -2.957 -28.672 0.33 1 45.34 158 ASN B N 1
ATOM 2462 C CA . ASN B 1 158 ? -3.814 -29.844 0.174 1 45.34 158 ASN B CA 1
ATOM 2463 C C . ASN B 1 158 ? -5.293 -29.453 0.176 1 45.34 158 ASN B C 1
ATOM 2465 O O . ASN B 1 158 ? -5.844 -29.109 1.221 1 45.34 158 ASN B O 1
ATOM 2469 N N . LEU B 1 159 ? -5.578 -28.656 -0.692 1 39.78 159 LEU B N 1
ATOM 2470 C CA . LEU B 1 159 ? -7.023 -28.453 -0.71 1 39.78 159 LEU B CA 1
ATOM 2471 C C . LEU B 1 159 ? -7.754 -29.781 -0.49 1 39.78 159 LEU B C 1
ATOM 2473 O O . LEU B 1 159 ? -8.969 -29.797 -0.262 1 39.78 159 LEU B O 1
ATOM 2477 N N . LEU B 1 160 ? -7.219 -30.891 -1.037 1 32.75 160 LEU B N 1
ATOM 2478 C CA . LEU B 1 160 ? -7.973 -32.125 -0.921 1 32.75 160 LEU B CA 1
ATOM 2479 C C . LEU B 1 160 ? -7.844 -32.719 0.481 1 32.75 160 LEU B C 1
ATOM 2481 O O . LEU B 1 160 ? -6.766 -32.688 1.076 1 32.75 160 LEU B O 1
#